Protein AF-A0A1H2EER0-F1 (afdb_monomer)

Solvent-accessible surface area (backbone atoms only — not comparable to full-atom values): 15218 Å² total; per-residue (Å²): 104,74,71,55,52,53,52,30,49,52,34,41,52,50,11,56,56,28,51,73,45,85,53,57,68,44,28,52,50,10,51,52,36,39,49,51,24,48,17,52,44,41,18,56,74,68,75,33,69,66,50,8,52,50,49,45,47,43,72,52,51,50,60,49,50,52,52,36,53,51,42,55,67,44,72,42,58,66,63,65,44,77,41,87,39,84,75,48,69,88,55,60,64,43,77,62,53,63,60,55,47,52,53,42,42,74,74,57,33,43,82,47,50,45,26,30,44,37,68,57,99,45,47,35,40,34,42,36,29,36,31,90,82,26,55,50,34,38,36,43,38,38,43,29,55,79,52,90,75,74,51,60,53,78,60,55,67,32,47,36,41,38,35,43,38,46,68,83,95,76,42,37,35,42,35,26,28,41,61,86,66,78,77,75,67,63,76,35,98,51,43,48,79,45,79,49,81,87,43,94,45,70,64,53,44,47,50,54,37,53,49,56,33,56,80,67,69,57,41,84,90,56,34,29,61,51,93,54,85,51,40,70,54,52,51,54,48,54,42,50,54,55,50,48,35,53,54,44,22,40,73,75,46,33,29,35,76,44,95,89,54,79,31,28,26,40,26,73,69,22,23,56,50,36,51,52,49,47,54,51,54,61,75,71,102

Nearest PDB structures (foldseek):
  3hdj-assembly1_B  TM=4.585E-01  e=4.217E+00  Bordetella pertussis
  2i99-assembly1_B  TM=3.968E-01  e=2.996E+00  Homo sapiens

Radius of gyration: 23.28 Å; Cα contacts (8 Å, |Δi|>4): 458; chains: 1; bounding box: 53×44×67 Å

Foldseek 3Di:
DVVLVVVLVVLLVCLVVLCPDPDPVSPVVSVVSNLLSQLSVQCVVPVDNVSSVVSSVCVPCVVLVVLLVVQQPDWAFLAKAWDADDDCCVLCQDVCVVVQQVQCVVVQWDFFGKTWIPDDQWTKIKTWTDHPLLFKIKIKIKTAHPPPPSDHGDIDIKMKMWGWFDDPDPTAIEMFMQPPDQDLFDQDPRYDYHHDVPQPGVVSSVVVSVVSCVVVVVDSVRRDRLPDDHDPSRRVVVSVRVNSRVVVRCVVQQWDDDPPDSTIGGDSVSSSVSSVRRVVVVSVD

pLDDT: mean 85.65, std 12.35, range [38.59, 97.38]

Mean predicted aligned error: 8.18 Å

Sequence (285 aa):
MVPHLFLCLALVCLGVGLLQFRPVAARKIGFLVLWLSTGVLVWALSGAWWAGLAGLLLWIVFPLWELISVLRRLQIPRVRRLEDAFTPVGSGAFPDLEALTGEMEALGFRHVGDCDLLPAPQRQFFRLFDREDGLHQAFVGWIGENGGNGESAGGFHFAAFLSQEGGRGHGRYWMTWNYPLSYGLKTPPRLTLHRALRCPTLEDLFDEHGELLRLNGVEAAAAALLPAVGLEPVRRRLETVLARQLHYNVQVGVLTREGVGDGFRYSWRGAFRVAGEVFRDLARL

Secondary structure (DSSP, 8-state):
-HHHHHHHHHHHHHHHHHHTSSSHHHHHHHHHHHHHHHHHHHHHHHS-HHHHHHHHHHHHHHHHHHHHHHHHH-EEES--EEEE---GGGGTS-TTHHHHHHHHHHTTEEEEEEEEEES-SSEEEEEEEEETTSS-EEEEEEEE---TTS-----EEEEEEEEEESSSSSPEEEEEE---S---SPPPTTEEEEE----SSHHHHHHHHHHHHHHTT--TTTS---S--SHHHHHHHHHHHHHHHHHHHHHTTSEEE-SSSSEEEE-HHHHHHHHHHHHHHHTT-

Structure (mmCIF, N/CA/C/O backbone):
data_AF-A0A1H2EER0-F1
#
_entry.id   AF-A0A1H2EER0-F1
#
loop_
_atom_site.group_PDB
_atom_site.id
_atom_site.type_symbol
_atom_site.label_atom_id
_atom_site.label_alt_id
_atom_site.label_comp_id
_atom_site.label_asym_id
_atom_site.label_entity_id
_atom_site.label_seq_id
_atom_site.pdbx_PDB_ins_code
_atom_site.Cartn_x
_atom_site.Cartn_y
_atom_site.Cartn_z
_atom_site.occupancy
_atom_site.B_iso_or_equiv
_atom_site.auth_seq_id
_atom_site.auth_comp_id
_atom_site.auth_asym_id
_atom_site.auth_atom_id
_atom_site.pdbx_PDB_model_num
ATOM 1 N N . MET A 1 1 ? 25.381 -0.932 -40.442 1.00 63.41 1 MET A N 1
ATOM 2 C CA . MET A 1 1 ? 24.844 0.077 -39.494 1.00 63.41 1 MET A CA 1
ATOM 3 C C . MET A 1 1 ? 23.464 0.590 -39.898 1.00 63.41 1 MET A C 1
ATOM 5 O O . MET A 1 1 ? 22.524 0.338 -39.161 1.00 63.41 1 MET A O 1
ATOM 9 N N . VAL A 1 2 ? 23.304 1.226 -41.065 1.00 74.94 2 VAL A N 1
ATOM 10 C CA . VAL A 1 2 ? 22.030 1.825 -41.531 1.00 74.94 2 VAL A CA 1
ATOM 11 C C . VAL A 1 2 ? 20.784 0.907 -41.451 1.00 74.94 2 VAL A C 1
ATOM 13 O O . VAL A 1 2 ? 19.784 1.353 -40.891 1.00 74.94 2 VAL A O 1
ATOM 16 N N . PRO A 1 3 ? 20.795 -0.370 -41.896 1.00 84.44 3 PRO A N 1
ATOM 17 C CA . PRO A 1 3 ? 19.589 -1.214 -41.842 1.00 84.44 3 PRO A CA 1
ATOM 18 C C . PRO A 1 3 ? 19.138 -1.563 -40.413 1.00 84.44 3 PRO A C 1
ATOM 20 O O . PRO A 1 3 ? 17.944 -1.692 -40.154 1.00 84.44 3 PRO A O 1
ATOM 23 N N . HIS A 1 4 ? 20.069 -1.666 -39.459 1.00 83.75 4 HIS A N 1
ATOM 24 C CA . HIS A 1 4 ? 19.738 -1.967 -38.062 1.00 83.75 4 HIS A CA 1
ATOM 25 C C . HIS A 1 4 ? 19.094 -0.774 -37.345 1.00 83.75 4 HIS A C 1
ATOM 27 O O . HIS A 1 4 ? 18.266 -0.970 -36.459 1.00 83.75 4 HIS A O 1
ATOM 33 N N . LEU A 1 5 ? 19.423 0.456 -37.755 1.00 86.50 5 LEU A N 1
ATOM 34 C CA . LEU A 1 5 ? 18.790 1.667 -37.228 1.00 86.50 5 LEU A CA 1
ATOM 35 C C . LEU A 1 5 ? 17.335 1.786 -37.695 1.00 86.50 5 LEU A C 1
ATOM 37 O O . LEU A 1 5 ? 16.466 2.099 -36.886 1.00 86.50 5 LEU A O 1
ATOM 41 N N . PHE A 1 6 ? 17.046 1.456 -38.959 1.00 89.81 6 PHE A N 1
ATOM 42 C CA . PHE A 1 6 ? 15.665 1.390 -39.453 1.00 89.81 6 PHE A CA 1
ATOM 43 C C . PHE A 1 6 ? 14.851 0.296 -38.760 1.00 89.81 6 PHE A C 1
ATOM 45 O O . PHE A 1 6 ? 13.700 0.534 -38.401 1.00 89.81 6 PHE A O 1
ATOM 52 N N . LEU A 1 7 ? 15.453 -0.872 -38.509 1.00 89.75 7 LEU A N 1
ATOM 53 C CA . LEU A 1 7 ? 14.818 -1.925 -37.717 1.00 89.75 7 LEU A CA 1
ATOM 54 C C . LEU A 1 7 ? 14.505 -1.441 -36.295 1.00 89.75 7 LEU A C 1
ATOM 56 O O . LEU A 1 7 ? 13.395 -1.643 -35.812 1.00 89.75 7 LEU A O 1
ATOM 60 N N . CYS A 1 8 ? 15.454 -0.770 -35.637 1.00 91.06 8 CYS A N 1
ATOM 61 C CA . CYS A 1 8 ? 15.233 -0.199 -34.312 1.00 91.06 8 CYS A CA 1
ATOM 62 C C . CYS A 1 8 ? 14.090 0.823 -34.321 1.00 91.06 8 CYS A C 1
ATOM 64 O O . CYS A 1 8 ? 13.218 0.764 -33.459 1.00 91.06 8 CYS A O 1
ATOM 66 N N . LEU A 1 9 ? 14.061 1.727 -35.303 1.00 92.31 9 LEU A N 1
ATOM 67 C CA . LEU A 1 9 ? 12.999 2.721 -35.435 1.00 92.31 9 LEU A CA 1
ATOM 68 C C . LEU A 1 9 ? 11.633 2.058 -35.649 1.00 92.31 9 LEU A C 1
ATOM 70 O O . LEU A 1 9 ? 10.669 2.423 -34.983 1.00 92.31 9 LEU A O 1
ATOM 74 N N . ALA A 1 10 ? 11.557 1.043 -36.513 1.00 92.56 10 ALA A N 1
ATOM 75 C CA . ALA A 1 10 ? 10.332 0.281 -36.739 1.00 92.56 10 ALA A CA 1
ATOM 76 C C . ALA A 1 10 ? 9.843 -0.413 -35.457 1.00 92.56 10 ALA A C 1
ATOM 78 O O . ALA A 1 10 ? 8.653 -0.359 -35.150 1.00 92.56 10 ALA A O 1
ATOM 79 N N . LEU A 1 11 ? 10.754 -1.010 -34.679 1.00 93.88 11 LEU A N 1
ATOM 80 C CA . LEU A 1 11 ? 10.430 -1.613 -33.384 1.00 93.88 11 LEU A CA 1
ATOM 81 C C . LEU A 1 11 ? 9.939 -0.564 -32.381 1.00 93.88 11 LEU A C 1
ATOM 83 O O . LEU A 1 11 ? 8.945 -0.801 -31.704 1.00 93.88 11 LEU A O 1
ATOM 87 N N . VAL A 1 12 ? 10.573 0.608 -32.313 1.00 93.81 12 VAL A N 1
ATOM 88 C CA . VAL A 1 12 ? 10.122 1.702 -31.439 1.00 93.81 12 VAL A CA 1
ATOM 89 C C . VAL A 1 12 ? 8.721 2.170 -31.835 1.00 93.81 12 VAL A C 1
ATOM 91 O O . VAL A 1 12 ? 7.844 2.241 -30.977 1.00 93.81 12 VAL A O 1
ATOM 94 N N . CYS A 1 13 ? 8.470 2.423 -33.123 1.00 95.00 13 CYS A N 1
ATOM 95 C CA . CYS A 1 13 ? 7.150 2.818 -33.618 1.00 95.00 13 CYS A CA 1
ATOM 96 C C . CYS A 1 13 ? 6.084 1.753 -33.324 1.00 95.00 13 CYS A C 1
ATOM 98 O O . CYS A 1 13 ? 4.993 2.091 -32.866 1.00 95.00 13 CYS A O 1
ATOM 100 N N . LEU A 1 14 ? 6.406 0.472 -33.530 1.00 94.00 14 LEU A N 1
ATOM 101 C CA . LEU A 1 14 ? 5.520 -0.643 -33.197 1.00 94.00 14 LEU A CA 1
ATOM 102 C C . LEU A 1 14 ? 5.230 -0.699 -31.692 1.00 94.00 14 LEU A C 1
ATOM 104 O O . LEU A 1 14 ? 4.074 -0.820 -31.296 1.00 94.00 14 LEU A O 1
ATOM 108 N N . GLY A 1 15 ? 6.262 -0.580 -30.855 1.00 92.69 15 GLY A N 1
ATOM 109 C CA . GLY A 1 15 ? 6.140 -0.591 -29.400 1.00 92.69 15 GLY A CA 1
ATOM 110 C C . GLY A 1 15 ? 5.257 0.547 -28.889 1.00 92.69 15 GLY A C 1
ATOM 111 O O . GLY A 1 15 ? 4.303 0.299 -28.157 1.00 92.69 15 GLY A O 1
ATOM 112 N N . VAL A 1 16 ? 5.511 1.780 -29.341 1.00 93.38 16 VAL A N 1
ATOM 113 C CA . VAL A 1 16 ? 4.691 2.957 -29.004 1.00 93.38 16 VAL A CA 1
ATOM 114 C C . VAL A 1 16 ? 3.255 2.791 -29.499 1.00 93.38 16 VAL A C 1
ATOM 116 O O . VAL A 1 16 ? 2.325 3.084 -28.752 1.00 93.38 16 VAL A O 1
ATOM 119 N N . GLY A 1 17 ? 3.056 2.281 -30.717 1.00 93.38 17 GLY A N 1
ATOM 120 C CA . GLY A 1 17 ? 1.723 2.009 -31.256 1.00 93.38 17 GLY A CA 1
ATOM 121 C C . GLY A 1 17 ? 0.948 1.003 -30.404 1.00 93.38 17 GLY A C 1
ATOM 122 O O . GLY A 1 17 ? -0.208 1.241 -30.065 1.00 93.38 17 GLY A O 1
ATOM 123 N N . LEU A 1 18 ? 1.598 -0.084 -29.981 1.00 92.06 18 LEU A N 1
ATOM 124 C CA . LEU A 1 18 ? 1.001 -1.111 -29.123 1.00 92.06 18 LEU A CA 1
ATOM 125 C C . LEU A 1 18 ? 0.600 -0.587 -27.735 1.00 92.06 18 LEU A C 1
ATOM 127 O O . LEU A 1 18 ? -0.391 -1.050 -27.169 1.00 92.06 18 LEU A O 1
ATOM 131 N N . LEU A 1 19 ? 1.323 0.402 -27.203 1.00 90.88 19 LEU A N 1
ATOM 132 C CA . LEU A 1 19 ? 1.008 1.031 -25.917 1.00 90.88 19 LEU A CA 1
ATOM 133 C C . LEU A 1 19 ? -0.274 1.878 -25.941 1.00 90.88 19 LEU A C 1
ATOM 135 O O . LEU A 1 19 ? -0.871 2.083 -24.886 1.00 90.88 19 LEU A O 1
ATOM 139 N N . GLN A 1 20 ? -0.720 2.334 -27.117 1.00 91.56 20 GLN A N 1
ATOM 140 C CA . GLN A 1 20 ? -1.956 3.118 -27.269 1.00 91.56 20 GLN A CA 1
ATOM 141 C C . GLN A 1 20 ? -3.226 2.262 -27.170 1.00 91.56 20 GLN A C 1
ATOM 143 O O . GLN A 1 20 ? -4.326 2.778 -26.965 1.00 91.56 20 GLN A O 1
ATOM 148 N N . PHE A 1 21 ? -3.105 0.942 -27.320 1.00 89.69 21 PHE A N 1
ATOM 149 C CA . PHE A 1 21 ? -4.253 0.050 -27.259 1.00 89.69 21 PHE A CA 1
ATOM 150 C C . PHE A 1 21 ? -4.723 -0.170 -25.813 1.00 89.69 21 PHE A C 1
ATOM 152 O O . PHE A 1 21 ? -3.934 -0.288 -24.877 1.00 89.69 21 PHE A O 1
ATOM 159 N N . ARG A 1 22 ? -6.045 -0.283 -25.629 1.00 83.56 22 ARG A N 1
ATOM 160 C CA . ARG A 1 22 ? -6.668 -0.549 -24.319 1.00 83.56 22 ARG A CA 1
ATOM 161 C C . ARG A 1 22 ? -6.356 -1.929 -23.716 1.00 83.56 22 ARG A C 1
ATOM 163 O O . ARG A 1 22 ? -6.192 -1.989 -22.497 1.00 83.56 22 ARG A O 1
ATOM 170 N N . PRO A 1 23 ? -6.296 -3.039 -24.482 1.00 88.88 23 PRO A N 1
ATOM 171 C CA . PRO A 1 23 ? -6.028 -4.353 -23.910 1.00 88.88 23 PRO A CA 1
ATOM 172 C C . PRO A 1 23 ? -4.664 -4.423 -23.216 1.00 88.88 23 PRO A C 1
ATOM 174 O O . PRO A 1 23 ? -3.632 -4.131 -23.819 1.00 88.88 23 PRO A O 1
ATOM 177 N N . VAL A 1 24 ? -4.650 -4.909 -21.970 1.00 85.19 24 VAL A N 1
ATOM 178 C CA . VAL A 1 24 ? -3.427 -5.091 -21.161 1.00 85.19 24 VAL A CA 1
ATOM 179 C C . VAL A 1 24 ? -2.381 -5.931 -21.900 1.00 85.19 24 VAL A C 1
ATOM 181 O O . VAL A 1 24 ? -1.193 -5.627 -21.858 1.00 85.19 24 VAL A O 1
ATOM 184 N N . ALA A 1 25 ? -2.821 -6.959 -22.630 1.00 89.25 25 ALA A N 1
ATOM 185 C CA . ALA A 1 25 ? -1.940 -7.803 -23.432 1.00 89.25 25 ALA A CA 1
ATOM 186 C C . ALA A 1 25 ? -1.189 -7.008 -24.515 1.00 89.25 25 ALA A C 1
ATOM 188 O O . ALA A 1 25 ? 0.018 -7.182 -24.662 1.00 89.25 25 ALA A O 1
ATOM 189 N N . ALA A 1 26 ? -1.870 -6.097 -25.220 1.00 89.88 26 ALA A N 1
ATOM 190 C CA . ALA A 1 26 ? -1.247 -5.267 -26.251 1.00 89.88 26 ALA A CA 1
ATOM 191 C C . ALA A 1 26 ? -0.189 -4.337 -25.644 1.00 89.88 26 ALA A C 1
ATOM 193 O O . ALA A 1 26 ? 0.939 -4.296 -26.133 1.00 89.88 26 ALA A O 1
ATOM 194 N N . ARG A 1 27 ? -0.498 -3.691 -24.511 1.00 88.94 27 ARG A N 1
ATOM 195 C CA . ARG A 1 27 ? 0.468 -2.839 -23.798 1.00 88.94 27 ARG A CA 1
ATOM 196 C C . ARG A 1 27 ? 1.687 -3.622 -23.313 1.00 88.94 27 ARG A C 1
ATOM 198 O O . ARG A 1 27 ? 2.809 -3.151 -23.468 1.00 88.94 27 ARG A O 1
ATOM 205 N N . LYS A 1 28 ? 1.495 -4.838 -22.790 1.00 89.62 28 LYS A N 1
ATOM 206 C CA . LYS A 1 28 ? 2.594 -5.723 -22.362 1.00 89.62 28 LYS A CA 1
ATOM 207 C C . LYS A 1 28 ? 3.520 -6.100 -23.515 1.00 89.62 28 LYS A C 1
ATOM 209 O O . LYS A 1 28 ? 4.737 -6.060 -23.351 1.00 89.62 28 LYS A O 1
ATOM 214 N N . ILE A 1 29 ? 2.958 -6.418 -24.681 1.00 92.81 29 ILE A N 1
ATOM 215 C CA . ILE A 1 29 ? 3.751 -6.670 -25.891 1.00 92.81 29 ILE A CA 1
ATOM 216 C C . ILE A 1 29 ? 4.466 -5.383 -26.320 1.00 92.81 29 ILE A C 1
ATOM 218 O O . ILE A 1 29 ? 5.649 -5.434 -26.637 1.00 92.81 29 ILE A O 1
ATOM 222 N N . GLY A 1 30 ? 3.800 -4.226 -26.260 1.00 91.94 30 GLY A N 1
ATOM 223 C CA . GLY A 1 30 ? 4.411 -2.926 -26.547 1.00 91.94 30 GLY A CA 1
ATOM 224 C C . GLY A 1 30 ? 5.643 -2.642 -25.686 1.00 91.94 30 GLY A C 1
ATOM 225 O O . GLY A 1 30 ? 6.707 -2.332 -26.220 1.00 91.94 30 GLY A O 1
ATOM 226 N N . PHE A 1 31 ? 5.544 -2.847 -24.369 1.00 90.81 31 PHE A N 1
ATOM 227 C CA . PHE A 1 31 ? 6.686 -2.738 -23.455 1.00 90.81 31 PHE A CA 1
ATOM 228 C C . PHE A 1 31 ? 7.808 -3.727 -23.787 1.00 90.81 31 PHE A C 1
ATOM 230 O O . PHE A 1 31 ? 8.975 -3.340 -23.790 1.00 90.81 31 PHE A O 1
ATOM 237 N N . LEU A 1 32 ? 7.474 -4.982 -24.105 1.00 92.19 32 LEU A N 1
ATOM 238 C CA . LEU A 1 32 ? 8.464 -5.987 -24.497 1.00 92.19 32 LEU A CA 1
ATOM 239 C C . LEU A 1 32 ? 9.209 -5.576 -25.776 1.00 92.19 32 LEU A C 1
ATOM 241 O O . LEU A 1 32 ? 10.431 -5.696 -25.842 1.00 92.19 32 LEU A O 1
ATOM 245 N N . VAL A 1 33 ? 8.489 -5.060 -26.774 1.00 94.00 33 VAL A N 1
ATOM 246 C CA . VAL A 1 33 ? 9.066 -4.580 -28.036 1.00 94.00 33 VAL A CA 1
ATOM 247 C C . VAL A 1 33 ? 9.986 -3.382 -27.794 1.00 94.00 33 VAL A C 1
ATOM 249 O O . VAL A 1 33 ? 11.097 -3.362 -28.325 1.00 94.00 33 VAL A O 1
ATOM 252 N N . LEU A 1 34 ? 9.582 -2.419 -26.957 1.00 93.06 34 LEU A N 1
ATOM 253 C CA . LEU A 1 34 ? 10.438 -1.288 -26.582 1.00 93.06 34 LEU A CA 1
ATOM 254 C C . LEU A 1 34 ? 11.705 -1.742 -25.851 1.00 93.06 34 LEU A C 1
ATOM 256 O O . LEU A 1 34 ? 12.806 -1.298 -26.186 1.00 93.06 34 LEU A O 1
ATOM 260 N N . TRP A 1 35 ? 11.572 -2.667 -24.902 1.00 93.81 35 TRP A N 1
ATOM 261 C CA . TRP A 1 35 ? 12.711 -3.233 -24.189 1.00 93.81 35 TRP A CA 1
ATOM 262 C C . TRP A 1 35 ? 13.693 -3.892 -25.166 1.00 93.81 35 TRP A C 1
ATOM 264 O O . TRP A 1 35 ? 14.860 -3.502 -25.215 1.00 93.81 35 TRP A O 1
ATOM 274 N N . LEU A 1 36 ? 13.209 -4.782 -26.041 1.00 94.06 36 LEU A N 1
ATOM 275 C CA . LEU A 1 36 ? 14.027 -5.440 -27.067 1.00 94.06 36 LEU A CA 1
ATOM 276 C C . LEU A 1 36 ? 14.675 -4.449 -28.042 1.00 94.06 36 LEU A C 1
ATOM 278 O O . LEU A 1 36 ? 15.835 -4.635 -28.412 1.00 94.06 36 LEU A O 1
ATOM 282 N N . SER A 1 37 ? 13.969 -3.377 -28.420 1.00 94.06 37 SER A N 1
ATOM 283 C CA . SER A 1 37 ? 14.511 -2.339 -29.303 1.00 94.06 37 SER A CA 1
ATOM 284 C C . SER A 1 37 ? 15.761 -1.676 -28.715 1.00 94.06 37 SER A C 1
ATOM 286 O O . SER A 1 37 ? 16.713 -1.422 -29.450 1.00 94.06 37 SER A O 1
ATOM 288 N N . THR A 1 38 ? 15.827 -1.511 -27.386 1.00 92.38 38 THR A N 1
ATOM 289 C CA . THR A 1 38 ? 17.028 -0.989 -26.715 1.00 92.38 38 THR A CA 1
ATOM 290 C C . THR A 1 38 ? 18.214 -1.935 -26.888 1.00 92.38 38 THR A C 1
ATOM 292 O O . THR A 1 38 ? 19.319 -1.496 -27.204 1.00 92.38 38 THR A O 1
ATOM 295 N N . GLY A 1 39 ? 17.997 -3.244 -26.731 1.00 93.25 39 GLY A N 1
ATOM 296 C CA . GLY A 1 39 ? 19.048 -4.244 -26.933 1.00 93.25 39 GLY A CA 1
ATOM 297 C C . GLY A 1 39 ? 19.574 -4.253 -28.368 1.00 93.25 39 GLY A C 1
ATOM 298 O O . GLY A 1 39 ? 20.787 -4.271 -28.582 1.00 93.25 39 GLY A O 1
ATOM 299 N N . VAL A 1 40 ? 18.667 -4.170 -29.349 1.00 92.62 40 VAL A N 1
ATOM 300 C CA . VAL A 1 40 ? 19.014 -4.080 -30.777 1.00 92.62 40 VAL A CA 1
ATOM 301 C C . VAL A 1 40 ? 19.794 -2.799 -31.075 1.00 92.62 40 VAL A C 1
ATOM 303 O O . VAL A 1 40 ? 20.793 -2.863 -31.789 1.00 92.62 40 VAL A O 1
ATOM 306 N N . LEU A 1 41 ? 19.391 -1.658 -30.508 1.00 93.88 41 LEU A N 1
ATOM 307 C CA . LEU A 1 41 ? 20.086 -0.381 -30.678 1.00 93.88 41 LEU A CA 1
ATOM 308 C C . LEU A 1 41 ? 21.521 -0.444 -30.149 1.00 93.88 41 LEU A C 1
ATOM 310 O O . LEU A 1 41 ? 22.462 -0.108 -30.865 1.00 93.88 41 LEU A O 1
ATOM 314 N N . VAL A 1 42 ? 21.700 -0.906 -28.909 1.00 93.88 42 VAL A N 1
ATOM 315 C CA . VAL A 1 42 ? 23.025 -0.981 -28.277 1.00 93.88 42 VAL A CA 1
ATOM 316 C C . VAL A 1 42 ? 23.926 -1.968 -29.018 1.00 93.88 42 VAL A C 1
ATOM 318 O O . VAL A 1 42 ? 25.097 -1.668 -29.259 1.00 93.88 42 VAL A O 1
ATOM 321 N N . TRP A 1 43 ? 23.392 -3.1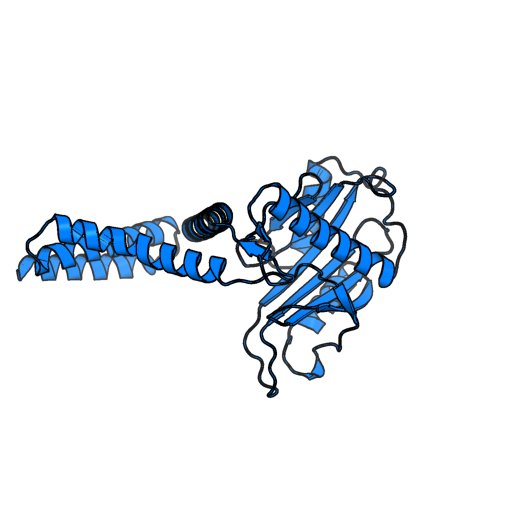14 -29.446 1.00 93.81 43 TRP A N 1
ATOM 322 C CA . TRP A 1 43 ? 24.120 -4.055 -30.296 1.00 93.81 43 TRP A CA 1
ATOM 323 C C . TRP A 1 43 ? 24.530 -3.426 -31.636 1.00 93.81 43 TRP A C 1
ATOM 325 O O . TRP A 1 43 ? 25.685 -3.545 -32.037 1.00 93.81 43 TRP A O 1
ATOM 335 N N . ALA A 1 44 ? 23.621 -2.712 -32.305 1.00 91.31 44 ALA A N 1
ATOM 336 C CA . ALA A 1 44 ? 23.880 -2.089 -33.601 1.00 91.31 44 ALA A CA 1
ATOM 337 C C . ALA A 1 44 ? 24.934 -0.971 -33.541 1.00 91.31 44 ALA A C 1
ATOM 339 O O . ALA A 1 44 ? 25.668 -0.781 -34.512 1.00 91.31 44 ALA A O 1
ATOM 340 N N . LEU A 1 45 ? 25.006 -0.237 -32.424 1.00 92.50 45 LEU A N 1
ATOM 341 C CA . LEU A 1 45 ? 25.986 0.832 -32.203 1.00 92.50 45 LEU A CA 1
ATOM 342 C C . LEU A 1 45 ? 27.361 0.297 -31.786 1.00 92.50 45 LEU A C 1
ATOM 344 O O . LEU A 1 45 ? 28.380 0.821 -32.222 1.00 92.50 45 LEU A O 1
ATOM 348 N N . SER A 1 46 ? 27.397 -0.737 -30.945 1.00 92.69 46 SER A N 1
ATOM 349 C CA . SER A 1 46 ? 28.645 -1.296 -30.401 1.00 92.69 46 SER A CA 1
ATOM 350 C C . SER A 1 46 ? 29.267 -2.397 -31.265 1.00 92.69 46 SER A C 1
ATOM 352 O O . SER A 1 46 ? 30.442 -2.713 -31.100 1.00 92.69 46 SER A O 1
ATOM 354 N N . GLY A 1 47 ? 28.477 -3.039 -32.132 1.00 90.62 47 GLY A N 1
ATOM 355 C CA . GLY A 1 47 ? 28.860 -4.253 -32.860 1.00 90.62 47 GLY A CA 1
ATOM 356 C C . GLY A 1 47 ? 28.938 -5.515 -31.988 1.00 90.62 47 GLY A C 1
ATOM 357 O O . GLY A 1 47 ? 29.211 -6.600 -32.499 1.00 90.62 47 GLY A O 1
ATOM 358 N N . ALA A 1 48 ? 28.680 -5.407 -30.682 1.00 93.12 48 ALA A N 1
ATOM 359 C CA . ALA A 1 48 ? 28.874 -6.472 -29.707 1.00 93.12 48 ALA A CA 1
ATOM 360 C C . ALA A 1 48 ? 27.538 -6.976 -29.146 1.00 93.12 48 ALA A C 1
ATOM 362 O O . ALA A 1 48 ? 26.777 -6.227 -28.534 1.00 93.12 48 ALA A O 1
ATOM 363 N N . TRP A 1 49 ? 27.231 -8.264 -29.329 1.00 91.62 49 TRP A N 1
ATOM 364 C CA . TRP A 1 49 ? 25.961 -8.849 -28.863 1.00 91.62 49 TRP A CA 1
ATOM 365 C C . TRP A 1 49 ? 25.818 -8.788 -27.333 1.00 91.62 49 TRP A C 1
ATOM 367 O O . TRP A 1 49 ? 24.725 -8.562 -26.814 1.00 91.62 49 TRP A O 1
ATOM 377 N N . TRP A 1 50 ? 26.934 -8.915 -26.606 1.00 95.31 50 TRP A N 1
ATOM 378 C CA . TRP A 1 50 ? 26.965 -8.821 -25.147 1.00 95.31 50 TRP A CA 1
ATOM 379 C C . TRP A 1 50 ? 26.643 -7.407 -24.650 1.00 95.31 50 TRP A C 1
ATOM 381 O O . TRP A 1 50 ? 26.056 -7.261 -23.582 1.00 95.31 50 TRP A O 1
ATOM 391 N N . ALA A 1 51 ? 26.958 -6.366 -25.429 1.00 94.06 51 ALA A N 1
ATOM 392 C CA . ALA A 1 51 ? 26.594 -4.994 -25.090 1.00 94.06 51 ALA A CA 1
ATOM 393 C C . ALA A 1 51 ? 25.080 -4.780 -25.239 1.00 94.06 51 ALA A C 1
ATOM 395 O O . ALA A 1 51 ? 24.464 -4.147 -24.385 1.00 94.06 51 ALA A O 1
ATOM 396 N N . GLY A 1 52 ? 24.459 -5.384 -26.260 1.00 93.19 52 GLY A N 1
ATOM 397 C CA . GLY A 1 52 ? 22.999 -5.444 -26.382 1.00 93.19 52 GLY A CA 1
ATOM 398 C C . GLY A 1 52 ? 22.344 -6.099 -25.163 1.00 93.19 52 GLY A C 1
ATOM 399 O O . GLY A 1 52 ? 21.429 -5.528 -24.571 1.00 93.19 52 GLY A O 1
ATOM 400 N N . LEU A 1 53 ? 22.868 -7.251 -24.726 1.00 94.88 53 LEU A N 1
ATOM 401 C CA . LEU A 1 53 ? 22.400 -7.928 -23.512 1.00 94.88 53 LEU A CA 1
ATOM 402 C C . LEU A 1 53 ? 22.592 -7.064 -22.254 1.00 94.88 53 LEU A C 1
ATOM 404 O O . LEU A 1 53 ? 21.684 -6.977 -21.430 1.00 94.88 53 LEU A O 1
ATOM 408 N N . ALA A 1 54 ? 23.735 -6.388 -22.116 1.00 94.56 54 ALA A N 1
ATOM 409 C CA . ALA A 1 54 ? 23.988 -5.474 -21.004 1.00 94.56 54 ALA A CA 1
ATOM 410 C C . ALA A 1 54 ? 22.984 -4.307 -20.978 1.00 94.56 54 ALA A C 1
ATOM 412 O O . ALA A 1 54 ? 22.471 -3.968 -19.912 1.00 94.56 54 ALA A O 1
ATOM 413 N N . GLY A 1 55 ? 22.638 -3.744 -22.141 1.00 93.69 55 GLY A N 1
ATOM 414 C CA . GLY A 1 55 ? 21.610 -2.706 -22.262 1.00 93.69 55 GLY A CA 1
ATOM 415 C C . GLY A 1 55 ? 20.226 -3.184 -21.814 1.00 93.69 55 GLY A C 1
ATOM 416 O O . GLY A 1 55 ? 19.533 -2.478 -21.084 1.00 93.69 55 GLY A O 1
ATOM 417 N N . LEU A 1 56 ? 19.848 -4.413 -22.177 1.00 94.62 56 LEU A N 1
ATOM 418 C CA . LEU A 1 56 ? 18.598 -5.032 -21.723 1.00 94.62 56 LEU A CA 1
ATOM 419 C C . LEU A 1 56 ? 18.576 -5.273 -20.209 1.00 94.62 56 LEU A C 1
ATOM 421 O O . LEU A 1 56 ? 17.558 -5.028 -19.560 1.00 94.62 56 LEU A O 1
ATOM 425 N N . LEU A 1 57 ? 19.689 -5.734 -19.632 1.00 94.88 57 LEU A N 1
ATOM 426 C CA . LEU A 1 57 ? 19.809 -5.946 -18.187 1.00 94.88 57 LEU A CA 1
ATOM 427 C C . LEU A 1 57 ? 19.740 -4.627 -17.412 1.00 94.88 57 LEU A C 1
ATOM 429 O O . LEU A 1 57 ? 19.151 -4.583 -16.330 1.00 94.88 57 LEU A O 1
ATOM 433 N N . LEU A 1 58 ? 20.290 -3.545 -17.969 1.00 94.06 58 LEU A N 1
ATOM 434 C CA . LEU A 1 58 ? 20.300 -2.234 -17.326 1.00 94.06 58 LEU A CA 1
ATOM 435 C C . LEU A 1 58 ? 18.884 -1.692 -17.084 1.00 94.06 58 LEU A C 1
ATOM 437 O O . LEU A 1 58 ? 18.645 -1.109 -16.032 1.00 94.06 58 LEU A O 1
ATOM 441 N N . TRP A 1 59 ? 17.930 -1.975 -17.979 1.00 90.12 59 TRP A N 1
ATOM 442 C CA . TRP A 1 59 ? 16.509 -1.631 -17.798 1.00 90.12 59 TRP A CA 1
ATOM 443 C C . TRP A 1 59 ? 15.884 -2.208 -16.521 1.00 90.12 59 TRP A C 1
ATOM 445 O O . TRP A 1 59 ? 14.900 -1.668 -16.028 1.00 90.12 59 TRP A O 1
ATOM 455 N N . ILE A 1 60 ? 16.435 -3.300 -15.985 1.00 89.75 60 ILE A N 1
ATOM 456 C CA . ILE A 1 60 ? 15.944 -3.942 -14.760 1.00 89.75 60 ILE A CA 1
ATOM 457 C C . ILE A 1 60 ? 16.831 -3.559 -13.578 1.00 89.75 60 ILE A C 1
ATOM 459 O O . ILE A 1 60 ? 16.332 -3.163 -12.526 1.00 89.75 60 ILE A O 1
ATOM 463 N N . VAL A 1 61 ? 18.151 -3.668 -13.749 1.00 91.94 61 VAL A N 1
ATOM 464 C CA . VAL A 1 61 ? 19.122 -3.451 -12.673 1.00 91.94 61 VAL A CA 1
ATOM 465 C C . VAL A 1 61 ? 19.122 -1.999 -12.208 1.00 91.94 61 VAL A C 1
ATOM 467 O O . VAL A 1 61 ? 19.193 -1.772 -11.003 1.00 91.94 61 VAL A O 1
ATOM 470 N N . PHE A 1 62 ? 19.012 -1.028 -13.120 1.00 92.69 62 PHE A N 1
ATOM 471 C CA . PHE A 1 62 ? 19.053 0.387 -12.754 1.00 92.69 62 PHE A CA 1
ATOM 472 C C . PHE A 1 62 ? 17.851 0.799 -11.880 1.00 92.69 62 PHE A C 1
ATOM 474 O O . PHE A 1 62 ? 18.092 1.226 -10.748 1.00 92.69 62 PHE A O 1
ATOM 481 N N . PRO A 1 63 ? 16.579 0.571 -12.281 1.00 90.19 63 PRO A N 1
ATOM 482 C CA . PRO A 1 63 ? 15.437 0.884 -11.416 1.00 90.19 63 PRO A CA 1
ATOM 483 C C . PRO A 1 63 ? 15.421 0.063 -10.122 1.00 90.19 63 PRO A C 1
ATOM 485 O O . PRO A 1 63 ? 15.049 0.567 -9.063 1.00 90.19 63 PRO A O 1
ATOM 488 N N . LEU A 1 64 ? 15.850 -1.206 -10.175 1.00 92.25 64 LEU A N 1
ATOM 489 C CA . LEU A 1 64 ? 15.951 -2.056 -8.987 1.00 92.25 64 LEU A CA 1
ATOM 490 C C . LEU A 1 64 ? 16.960 -1.489 -7.979 1.00 92.25 64 LEU A C 1
ATOM 492 O O . LEU A 1 64 ? 16.676 -1.443 -6.781 1.00 92.25 64 LEU A O 1
ATOM 496 N N . TRP A 1 65 ? 18.130 -1.061 -8.453 1.00 94.00 65 TRP A N 1
ATOM 497 C CA . TRP A 1 65 ? 19.173 -0.477 -7.616 1.00 94.00 65 TRP A CA 1
ATOM 498 C C . TRP A 1 65 ? 18.728 0.843 -6.984 1.00 94.00 65 TRP A C 1
ATOM 500 O O . TRP A 1 65 ? 18.944 1.053 -5.787 1.00 94.00 65 TRP A O 1
ATOM 510 N N . GLU A 1 66 ? 18.089 1.712 -7.767 1.00 93.38 66 GLU A N 1
ATOM 511 C CA . GLU A 1 66 ? 17.526 2.972 -7.285 1.00 93.38 66 GLU A CA 1
ATOM 512 C C . GLU A 1 66 ? 16.488 2.721 -6.183 1.00 93.38 66 GLU A C 1
ATOM 514 O O . GLU A 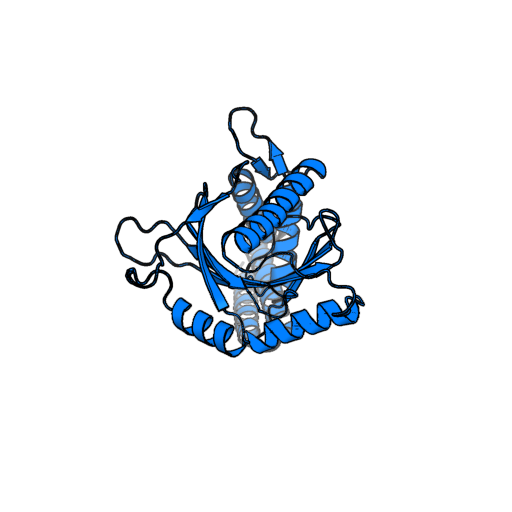1 66 ? 16.619 3.248 -5.076 1.00 93.38 66 GLU A O 1
ATOM 519 N N . LEU A 1 67 ? 15.529 1.823 -6.428 1.00 91.25 67 LEU A N 1
ATOM 520 C CA . LEU A 1 67 ? 14.496 1.463 -5.460 1.00 91.25 67 LEU A CA 1
ATOM 521 C C . LEU A 1 67 ? 15.087 0.893 -4.166 1.00 91.25 67 LEU A C 1
ATOM 523 O O . LEU A 1 67 ? 14.706 1.305 -3.070 1.00 91.25 67 LEU A O 1
ATOM 527 N N . ILE A 1 68 ? 16.050 -0.027 -4.264 1.00 93.25 68 ILE A N 1
ATOM 528 C CA . ILE A 1 68 ? 16.728 -0.572 -3.082 1.00 93.25 68 ILE A CA 1
ATOM 529 C C . ILE A 1 68 ? 17.466 0.534 -2.327 1.00 93.25 68 ILE A C 1
ATOM 531 O O . ILE A 1 68 ? 17.397 0.584 -1.099 1.00 93.25 68 ILE A O 1
ATOM 535 N N . SER A 1 69 ? 18.144 1.435 -3.037 1.00 91.00 69 SER A N 1
ATOM 536 C CA . SER A 1 69 ? 18.871 2.553 -2.433 1.00 91.00 69 SER A CA 1
ATOM 537 C C . SER A 1 69 ? 17.936 3.489 -1.668 1.00 91.00 69 SER A C 1
ATOM 539 O O . SER A 1 69 ? 18.251 3.857 -0.535 1.00 91.00 69 SER A O 1
ATOM 541 N N . VAL A 1 70 ? 16.771 3.818 -2.236 1.00 89.94 70 VAL A N 1
ATOM 542 C CA . VAL A 1 70 ? 15.729 4.608 -1.565 1.00 89.94 70 VAL A CA 1
ATOM 543 C C . VAL A 1 70 ? 15.231 3.879 -0.320 1.00 89.94 70 VAL A C 1
ATOM 545 O O . VAL A 1 70 ? 15.316 4.422 0.779 1.00 89.94 70 VAL A O 1
ATOM 548 N N . LEU A 1 71 ? 14.813 2.616 -0.446 1.00 89.31 71 LEU A N 1
ATOM 549 C CA . LEU A 1 71 ? 14.313 1.818 0.681 1.00 89.31 71 LEU A CA 1
ATOM 550 C C . LEU A 1 71 ? 15.335 1.703 1.819 1.00 89.31 71 LEU A C 1
ATOM 552 O O . LEU A 1 71 ? 14.974 1.713 2.992 1.00 89.31 71 LEU A O 1
ATOM 556 N N . ARG A 1 72 ? 16.625 1.614 1.491 1.00 89.81 72 ARG A N 1
ATOM 557 C CA . ARG A 1 72 ? 17.712 1.530 2.474 1.00 89.81 72 ARG A CA 1
ATOM 558 C C . ARG A 1 72 ? 17.989 2.852 3.191 1.00 89.81 72 ARG A C 1
ATOM 560 O O . ARG A 1 72 ? 18.547 2.807 4.287 1.00 89.81 72 ARG A O 1
ATOM 567 N N . ARG A 1 73 ? 17.614 3.986 2.593 1.00 86.81 73 ARG A N 1
ATOM 568 C CA . ARG A 1 73 ? 17.693 5.330 3.191 1.00 86.81 73 ARG A CA 1
ATOM 569 C C . ARG A 1 73 ? 16.432 5.706 3.971 1.00 86.81 73 ARG A C 1
ATOM 571 O O . ARG A 1 73 ? 16.501 6.609 4.796 1.00 86.81 73 ARG A O 1
ATOM 578 N N . LEU A 1 74 ? 15.308 5.020 3.743 1.00 84.75 74 LEU A N 1
ATOM 579 C CA . LEU A 1 74 ? 14.081 5.253 4.503 1.00 84.75 74 LEU A CA 1
ATOM 580 C C . LEU A 1 74 ? 14.277 4.886 5.976 1.00 84.75 74 LEU A C 1
ATOM 582 O O . LEU A 1 74 ? 14.535 3.729 6.324 1.00 84.75 74 LEU A O 1
ATOM 586 N N . GLN A 1 75 ? 14.090 5.889 6.828 1.00 82.56 75 GLN A N 1
ATOM 587 C CA . GLN A 1 75 ? 14.046 5.740 8.272 1.00 82.56 75 GLN A CA 1
ATOM 588 C C . GLN A 1 75 ? 12.591 5.696 8.732 1.00 82.56 75 GLN A C 1
ATOM 590 O O . GLN A 1 75 ? 11.778 6.562 8.411 1.00 82.56 75 GLN A O 1
ATOM 595 N N . ILE A 1 76 ? 12.265 4.653 9.485 1.00 83.81 76 ILE A N 1
ATOM 596 C CA . ILE A 1 76 ? 10.957 4.443 10.090 1.00 83.81 76 ILE A CA 1
ATOM 597 C C . ILE A 1 76 ? 11.118 4.674 11.589 1.00 83.81 76 ILE A C 1
ATOM 599 O O . ILE A 1 76 ? 11.847 3.914 12.232 1.00 83.81 76 ILE A O 1
ATOM 603 N N . PRO A 1 77 ? 10.455 5.678 12.173 1.00 83.50 77 PRO A N 1
ATOM 604 C CA . PRO A 1 77 ? 10.572 5.928 13.600 1.00 83.50 77 PRO A CA 1
ATOM 605 C C . PRO A 1 77 ? 10.106 4.740 14.440 1.00 83.50 77 PRO A C 1
ATOM 607 O O . PRO A 1 77 ? 9.150 4.041 14.086 1.00 83.50 77 PRO A O 1
ATOM 610 N N . ARG A 1 78 ? 10.808 4.486 15.550 1.00 79.00 78 ARG A N 1
ATOM 611 C CA . ARG A 1 78 ? 10.540 3.325 16.405 1.00 79.00 78 ARG A CA 1
ATOM 612 C C . ARG A 1 78 ? 9.210 3.431 17.135 1.00 79.00 78 ARG A C 1
ATOM 614 O O . ARG A 1 78 ? 8.482 2.443 17.238 1.00 79.00 78 ARG A O 1
ATOM 621 N N . VAL A 1 79 ? 8.939 4.611 17.674 1.00 78.62 79 VAL A N 1
ATOM 622 C CA . VAL A 1 79 ? 7.678 4.954 18.320 1.00 78.62 79 VAL A CA 1
ATOM 623 C C . VAL A 1 79 ? 6.893 5.782 17.321 1.00 78.62 79 VAL A C 1
ATOM 625 O O . VAL A 1 79 ? 7.434 6.715 16.741 1.00 78.62 79 VAL A O 1
ATOM 628 N N . ARG A 1 80 ? 5.638 5.405 17.098 1.00 81.94 80 ARG A N 1
ATOM 629 C CA . ARG A 1 80 ? 4.691 6.168 16.292 1.00 81.94 80 ARG A CA 1
ATOM 630 C C . ARG A 1 80 ? 3.429 6.310 17.125 1.00 81.94 80 ARG A C 1
ATOM 632 O O . ARG A 1 80 ? 2.897 5.291 17.567 1.00 81.94 80 ARG A O 1
ATOM 639 N N . ARG A 1 81 ? 3.023 7.543 17.388 1.00 87.06 81 ARG A N 1
ATOM 640 C CA . ARG A 1 81 ? 1.851 7.890 18.186 1.00 87.06 81 ARG A CA 1
ATOM 641 C C . ARG A 1 81 ? 0.946 8.797 17.382 1.00 87.06 81 ARG A C 1
ATOM 643 O O . ARG A 1 81 ? 1.421 9.605 16.590 1.00 87.06 81 ARG A O 1
ATOM 650 N N . LEU A 1 82 ? -0.345 8.602 17.561 1.00 88.62 82 LEU A N 1
ATOM 651 C CA . LEU A 1 82 ? -1.370 9.474 17.028 1.00 88.62 82 LEU A CA 1
ATOM 652 C C . LEU A 1 82 ? -1.580 10.593 18.041 1.00 88.62 82 LEU A C 1
ATOM 654 O O . LEU A 1 82 ? -2.057 10.356 19.148 1.00 88.62 82 LEU A O 1
ATOM 658 N N . GLU A 1 83 ? -1.202 11.801 17.657 1.00 88.81 83 GLU A N 1
ATOM 659 C CA . GLU A 1 83 ? -1.414 13.009 18.450 1.00 88.81 83 GLU A CA 1
ATOM 660 C C . GLU A 1 83 ? -2.548 13.828 17.835 1.00 88.81 83 GLU A C 1
ATOM 662 O O . GLU A 1 83 ? -2.846 13.669 16.650 1.00 88.81 83 GLU A O 1
ATOM 667 N N . ASP A 1 84 ? -3.212 14.663 18.637 1.00 87.56 84 ASP A N 1
ATOM 668 C CA . ASP A 1 84 ? -4.290 15.529 18.149 1.00 87.56 84 ASP A CA 1
ATOM 669 C C . ASP A 1 84 ? -3.772 16.409 17.003 1.00 87.56 84 ASP A C 1
ATOM 671 O O . ASP A 1 84 ? -2.737 17.066 17.128 1.00 87.56 84 ASP A O 1
ATOM 675 N N . ALA A 1 85 ? -4.492 16.417 15.881 1.00 83.00 85 ALA A N 1
ATOM 676 C CA . ALA A 1 85 ? -4.117 17.194 14.708 1.00 83.00 85 ALA A CA 1
ATOM 677 C C . ALA A 1 85 ? -5.063 18.359 14.459 1.00 83.00 85 ALA A C 1
ATOM 679 O O . ALA A 1 85 ? -6.270 18.279 14.681 1.00 83.00 85 ALA A O 1
ATOM 680 N N . PHE A 1 86 ? -4.509 19.413 13.864 1.00 75.62 86 PHE A N 1
ATOM 681 C CA . PHE A 1 86 ? -5.312 20.424 13.192 1.00 75.62 86 PHE A CA 1
ATOM 682 C C . PHE A 1 86 ? -5.805 19.886 11.847 1.00 75.62 86 PHE A C 1
ATOM 684 O O . PHE A 1 86 ? -5.009 19.450 11.005 1.00 75.62 86 PHE A O 1
ATOM 691 N N . THR A 1 87 ? -7.118 19.955 11.640 1.00 74.94 87 THR A N 1
ATOM 692 C CA . THR A 1 87 ? -7.789 19.518 10.417 1.00 74.94 87 THR A CA 1
ATOM 693 C C . THR A 1 87 ? -7.269 20.284 9.183 1.00 74.94 87 THR A C 1
ATOM 695 O O . THR A 1 87 ? -7.308 21.516 9.169 1.00 74.94 87 THR A O 1
ATOM 698 N N . PRO A 1 88 ? -6.831 19.599 8.108 1.00 65.12 88 PRO A N 1
ATOM 699 C CA . PRO A 1 88 ? -6.217 20.227 6.931 1.00 65.12 88 PRO A CA 1
ATOM 700 C C . PRO A 1 88 ? -7.204 20.907 5.954 1.00 65.12 88 PRO A C 1
ATOM 70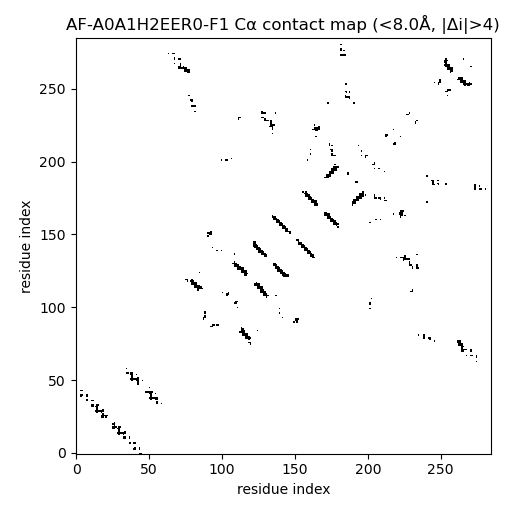2 O O . PRO A 1 88 ? -6.804 21.278 4.850 1.00 65.12 88 PRO A O 1
ATOM 705 N N . VAL A 1 89 ? -8.475 21.099 6.336 1.00 57.72 89 VAL A N 1
ATOM 706 C CA . VAL A 1 89 ? -9.530 21.696 5.485 1.00 57.72 89 VAL A CA 1
ATOM 707 C C . VAL A 1 89 ? -9.202 23.150 5.125 1.00 57.72 89 VAL A C 1
ATOM 709 O O . VAL A 1 89 ? -9.347 23.553 3.976 1.00 57.72 89 VAL A O 1
ATOM 712 N N . GLY A 1 90 ? -8.685 23.931 6.080 1.00 54.47 90 GLY A N 1
ATOM 713 C CA . GLY A 1 90 ? -8.382 25.352 5.868 1.00 54.47 90 GLY A CA 1
ATOM 714 C C . GLY A 1 90 ? -7.124 25.629 5.038 1.00 54.47 90 GLY A C 1
ATOM 715 O O . GLY A 1 90 ? -6.964 26.737 4.536 1.00 54.47 90 GLY A O 1
ATOM 716 N N . SER A 1 91 ? -6.230 24.647 4.883 1.00 58.31 91 SER A N 1
ATOM 717 C CA . SER A 1 91 ? -4.949 24.825 4.187 1.00 58.31 91 SER A CA 1
ATOM 718 C C . SER A 1 91 ? -4.966 24.344 2.734 1.00 58.31 91 SER A C 1
ATOM 720 O O . SER A 1 91 ? -3.923 24.365 2.091 1.00 58.31 91 SER A O 1
ATOM 722 N N . GLY A 1 92 ? -6.098 23.830 2.232 1.00 67.06 92 GLY A N 1
ATOM 723 C CA . GLY A 1 92 ? -6.204 23.262 0.879 1.00 67.06 92 GLY A CA 1
ATOM 724 C C . GLY A 1 92 ? -5.351 22.004 0.643 1.00 67.06 92 GLY A C 1
ATOM 725 O O . GLY A 1 92 ? -5.228 21.543 -0.492 1.00 67.06 92 GLY A O 1
ATOM 726 N N . ALA A 1 93 ? -4.752 21.438 1.696 1.00 72.62 93 ALA A N 1
ATOM 727 C CA . ALA A 1 93 ? -3.821 20.311 1.591 1.00 72.62 93 ALA A CA 1
ATOM 728 C C . ALA A 1 93 ? -4.548 18.978 1.345 1.00 72.62 93 ALA A C 1
ATOM 730 O O . ALA A 1 93 ? -3.989 18.070 0.731 1.00 72.62 93 ALA A O 1
ATOM 731 N N . PHE A 1 94 ? -5.804 18.876 1.794 1.00 83.06 94 PHE A N 1
ATOM 732 C CA . PHE A 1 94 ? -6.655 17.709 1.585 1.00 83.06 94 PHE A CA 1
ATOM 733 C C . PHE A 1 94 ? -8.072 18.137 1.151 1.00 83.06 94 PHE A C 1
ATOM 735 O O . PHE A 1 94 ? -8.973 18.211 1.986 1.00 83.06 94 PHE A O 1
ATOM 742 N N . PRO A 1 95 ? -8.275 18.439 -0.145 1.00 81.56 95 PRO A N 1
ATOM 743 C CA . PRO A 1 95 ? -9.543 18.972 -0.651 1.00 81.56 95 PRO A CA 1
ATOM 744 C C . PRO A 1 95 ? -10.711 17.979 -0.547 1.00 81.56 95 PRO A C 1
ATOM 746 O O . PRO A 1 95 ? -11.831 18.392 -0.266 1.00 81.56 95 PRO A O 1
ATOM 749 N N . ASP A 1 96 ? -10.453 16.677 -0.706 1.00 87.38 96 ASP A N 1
ATOM 750 C CA . ASP A 1 96 ? -11.507 15.648 -0.735 1.00 87.38 96 ASP A CA 1
ATOM 751 C C . ASP A 1 96 ? -11.987 15.215 0.663 1.00 87.38 96 ASP A C 1
ATOM 753 O O . ASP A 1 96 ? -12.884 14.382 0.784 1.00 87.38 96 ASP A O 1
ATOM 757 N N . LEU A 1 97 ? -11.398 15.754 1.739 1.00 90.38 97 LEU A N 1
ATOM 758 C CA . LEU A 1 97 ? -11.669 15.306 3.107 1.00 90.38 97 LEU A CA 1
ATOM 759 C C . LEU A 1 97 ? -13.144 15.458 3.500 1.00 90.38 97 LEU A C 1
ATOM 761 O O . LEU A 1 97 ? -13.700 14.549 4.112 1.00 90.38 97 LEU A O 1
ATOM 765 N N . GLU A 1 98 ? -13.779 16.577 3.149 1.00 90.94 98 GLU A N 1
ATOM 766 C CA . GLU A 1 98 ? -15.196 16.819 3.462 1.00 90.94 98 GLU A CA 1
ATOM 767 C C . GLU A 1 98 ? -16.116 15.854 2.705 1.00 90.94 98 GLU A C 1
ATOM 769 O O . GLU A 1 98 ? -17.011 15.262 3.305 1.00 90.94 98 GLU A O 1
ATOM 774 N N . ALA A 1 99 ? -15.846 15.611 1.418 1.00 92.69 99 ALA A N 1
ATOM 775 C CA . ALA A 1 99 ? -16.611 14.655 0.618 1.00 92.69 99 ALA A CA 1
ATOM 776 C C . ALA A 1 99 ? -16.510 13.233 1.196 1.00 92.69 99 ALA A C 1
ATOM 778 O O . ALA A 1 99 ? -17.528 12.596 1.460 1.00 92.69 99 ALA A O 1
ATOM 779 N N . LEU A 1 100 ? -15.288 12.780 1.501 1.00 94.25 100 LEU A N 1
ATOM 780 C CA . LEU A 1 100 ? -15.045 11.467 2.109 1.00 94.25 100 LEU A CA 1
ATOM 781 C C . LEU A 1 100 ? -15.656 11.345 3.511 1.00 94.25 100 LEU A C 1
ATOM 783 O O . LEU A 1 100 ? -16.064 10.260 3.916 1.00 94.25 100 LEU A O 1
ATOM 787 N N . THR A 1 101 ? -15.716 12.446 4.263 1.00 95.38 101 THR A N 1
ATOM 788 C CA . THR A 1 101 ? -16.366 12.473 5.581 1.00 95.38 101 THR A CA 1
ATOM 789 C C . THR A 1 101 ? -17.872 12.302 5.436 1.00 95.38 101 THR A C 1
ATOM 791 O O . THR A 1 101 ? -18.436 11.450 6.115 1.00 95.38 101 THR A O 1
ATOM 794 N N . GLY A 1 102 ? -18.502 13.021 4.502 1.00 95.62 102 GLY A N 1
ATOM 795 C CA . GLY A 1 102 ? -19.926 12.863 4.208 1.00 95.62 102 GLY A CA 1
ATOM 796 C C . GLY A 1 102 ? -20.286 11.454 3.724 1.00 95.62 102 GLY A C 1
ATOM 797 O O . GLY A 1 102 ? -21.293 10.897 4.153 1.00 95.62 102 GLY A O 1
ATOM 798 N N . GLU A 1 103 ? -19.445 10.836 2.891 1.00 96.50 103 GLU A N 1
ATOM 799 C CA . GLU A 1 103 ? -19.620 9.436 2.478 1.00 96.50 103 GLU A CA 1
ATOM 800 C C . GLU A 1 103 ? -19.511 8.458 3.664 1.00 96.50 103 GLU A C 1
ATOM 802 O O . GLU A 1 103 ? -20.336 7.555 3.793 1.00 96.50 103 GLU A O 1
ATOM 807 N N . MET A 1 104 ? -18.543 8.645 4.571 1.00 96.50 104 MET A N 1
ATOM 808 C CA . MET A 1 104 ? -18.433 7.826 5.789 1.00 96.50 104 MET A CA 1
ATOM 809 C C . MET A 1 104 ? -19.662 7.979 6.698 1.00 96.50 104 MET A C 1
ATOM 811 O O . MET A 1 104 ? -20.178 6.984 7.212 1.00 96.50 104 MET A O 1
ATOM 815 N N . GLU A 1 105 ? -20.160 9.203 6.872 1.00 96.12 105 GLU A N 1
ATOM 816 C CA . GLU A 1 105 ? -21.369 9.481 7.656 1.00 96.12 105 GLU A CA 1
ATOM 817 C C . GLU A 1 105 ? -22.620 8.852 7.036 1.00 96.12 105 GLU A C 1
ATOM 819 O O . GLU A 1 105 ? -23.439 8.278 7.757 1.00 96.12 105 GLU A O 1
ATOM 824 N N . ALA A 1 106 ? -22.736 8.860 5.704 1.00 96.50 106 ALA A N 1
ATOM 825 C CA . ALA A 1 106 ? -23.809 8.172 4.987 1.00 96.50 106 ALA A CA 1
ATOM 826 C C . ALA A 1 106 ? -23.792 6.646 5.209 1.00 96.50 106 ALA A C 1
ATOM 828 O O . ALA A 1 106 ? -24.851 6.019 5.252 1.00 96.50 106 ALA A O 1
ATOM 829 N N . LEU A 1 107 ? -22.612 6.054 5.432 1.00 95.06 107 LEU A N 1
ATOM 830 C CA . LEU A 1 107 ? -22.438 4.641 5.805 1.00 95.06 107 LEU A CA 1
ATOM 831 C C . LEU A 1 107 ? -22.704 4.360 7.301 1.00 95.06 107 LEU A C 1
ATOM 833 O O . LEU A 1 107 ? -22.559 3.222 7.760 1.00 95.06 107 LEU A O 1
ATOM 837 N N . GLY A 1 108 ? -23.092 5.378 8.075 1.00 94.00 108 GLY A N 1
ATOM 838 C CA . GLY A 1 108 ? -23.402 5.271 9.502 1.00 94.00 108 GLY A CA 1
ATOM 839 C C . GLY A 1 108 ? -22.183 5.354 10.422 1.00 94.00 108 GLY A C 1
ATOM 840 O O . GLY A 1 108 ? -22.286 5.003 11.599 1.00 94.00 108 GLY A O 1
ATOM 841 N N . PHE A 1 109 ? -21.030 5.793 9.913 1.00 94.88 109 PHE A N 1
ATOM 842 C CA . PHE A 1 109 ? -19.858 6.069 10.737 1.00 94.88 109 PHE A CA 1
ATOM 843 C C . PHE A 1 109 ? -19.911 7.490 11.293 1.00 94.88 109 PHE A C 1
ATOM 845 O O . PHE A 1 109 ? -20.219 8.444 10.593 1.00 94.88 109 PHE A O 1
ATOM 852 N N . ARG A 1 110 ? -19.545 7.652 12.558 1.00 94.56 110 ARG A N 1
ATOM 853 C CA . ARG A 1 110 ? -19.476 8.943 13.229 1.00 94.56 110 ARG A CA 1
ATOM 854 C C . ARG A 1 110 ? -18.024 9.372 13.371 1.00 94.56 110 ARG A C 1
ATOM 856 O O . ARG A 1 110 ? -17.177 8.608 13.840 1.00 94.56 110 ARG A O 1
ATOM 863 N N . HIS A 1 111 ? -17.730 10.608 12.984 1.00 95.00 111 HIS A N 1
ATOM 864 C CA . HIS A 1 111 ? -16.415 11.207 13.201 1.00 95.00 111 HIS A CA 1
ATOM 865 C C . HIS A 1 111 ? -16.129 11.348 14.702 1.00 95.00 111 HIS A C 1
ATOM 867 O O . HIS A 1 111 ? -16.958 11.851 15.461 1.00 95.00 111 HIS A O 1
ATOM 873 N N . VAL A 1 112 ? -14.951 10.895 15.142 1.00 94.00 112 VAL A N 1
ATOM 874 C CA . VAL A 1 112 ? -14.538 10.978 16.556 1.00 94.00 112 VAL A CA 1
ATOM 875 C C . VAL A 1 112 ? -13.326 11.862 16.801 1.00 94.00 112 VAL A C 1
ATOM 877 O O . VAL A 1 112 ? -13.100 12.263 17.940 1.00 94.00 112 VAL A O 1
ATOM 880 N N . GLY A 1 113 ? -12.534 12.153 15.772 1.00 92.94 113 GLY A N 1
ATOM 881 C CA . GLY A 1 113 ? -11.404 13.063 15.886 1.00 92.94 113 GLY A CA 1
ATOM 882 C C . GLY A 1 113 ? -10.373 12.903 14.780 1.00 92.94 113 GLY A C 1
ATOM 883 O O . GLY A 1 113 ? -10.394 11.951 13.999 1.00 92.94 113 GLY A O 1
ATOM 884 N N . ASP A 1 114 ? -9.457 13.860 14.751 1.00 94.19 114 ASP A N 1
ATOM 885 C CA . ASP A 1 114 ? -8.410 14.003 13.749 1.00 94.19 114 ASP A CA 1
ATOM 886 C C . ASP A 1 114 ? -7.042 13.866 14.429 1.00 94.19 114 ASP A C 1
ATOM 888 O O . ASP A 1 114 ? -6.810 14.423 15.505 1.00 94.19 114 ASP A O 1
ATOM 892 N N . CYS A 1 115 ? -6.143 13.084 13.833 1.00 92.94 115 CYS A N 1
ATOM 893 C CA . CYS A 1 115 ? -4.841 12.765 14.410 1.00 92.94 115 CYS A CA 1
ATOM 894 C C . CYS A 1 115 ? -3.714 12.875 13.384 1.00 92.94 115 CYS A C 1
ATOM 896 O O . CYS A 1 115 ? -3.891 12.505 12.227 1.00 92.94 115 CYS A O 1
ATOM 898 N N . ASP A 1 116 ? -2.528 13.276 13.829 1.00 91.38 116 ASP A N 1
ATOM 899 C CA . ASP A 1 116 ? -1.293 13.207 13.051 1.00 91.38 116 ASP A CA 1
ATOM 900 C C . ASP A 1 116 ? -0.420 12.096 13.642 1.00 91.38 116 ASP A C 1
ATOM 902 O O . ASP A 1 116 ? -0.291 11.946 14.859 1.00 91.38 116 ASP A O 1
ATOM 906 N N . LEU A 1 117 ? 0.168 11.273 12.777 1.00 89.81 117 LEU A N 1
ATOM 907 C CA . LEU A 1 117 ? 1.042 10.185 13.199 1.00 89.81 117 LEU A CA 1
ATOM 908 C C . LEU A 1 117 ? 2.480 10.681 13.306 1.00 89.81 117 LEU A C 1
ATOM 910 O O . LEU A 1 117 ? 3.180 10.826 12.301 1.00 89.81 117 LEU A O 1
ATOM 914 N N . LEU A 1 118 ? 2.924 10.889 14.541 1.00 87.81 118 LEU A N 1
ATOM 915 C CA . LEU A 1 118 ? 4.216 11.471 14.871 1.00 87.81 118 LEU A CA 1
ATOM 916 C C . LEU A 1 118 ? 5.127 10.478 15.612 1.00 87.81 118 LEU A C 1
ATOM 918 O O . LEU A 1 118 ? 4.654 9.573 16.305 1.00 87.81 118 LEU A O 1
ATOM 922 N N . PRO A 1 119 ? 6.453 10.646 15.504 1.00 83.19 119 PRO A N 1
ATOM 923 C CA . PRO A 1 119 ? 7.148 11.371 14.441 1.00 83.19 119 PRO A CA 1
ATOM 924 C C . PRO A 1 119 ? 6.993 10.661 13.082 1.00 83.19 119 PRO A C 1
ATOM 926 O O . PRO A 1 119 ? 6.896 9.432 13.005 1.00 83.19 119 PRO A O 1
ATOM 929 N N . ALA A 1 120 ? 7.007 11.430 11.993 1.00 75.81 120 ALA A N 1
ATOM 930 C CA . ALA A 1 120 ? 7.054 10.913 10.628 1.00 75.81 120 ALA A CA 1
ATOM 931 C C . ALA A 1 120 ? 7.788 11.904 9.701 1.00 75.81 120 ALA A C 1
ATOM 933 O O . ALA A 1 120 ? 7.673 13.112 9.900 1.00 75.81 120 ALA A O 1
ATOM 934 N N . PRO A 1 121 ? 8.550 11.418 8.699 1.00 73.19 121 PRO A N 1
ATOM 935 C CA . PRO A 1 121 ? 9.265 12.288 7.757 1.00 73.19 121 PRO A CA 1
ATOM 936 C C . PRO A 1 121 ? 8.317 13.077 6.840 1.00 73.19 121 PRO A C 1
ATOM 938 O O . PRO A 1 121 ? 8.657 14.160 6.380 1.00 73.19 121 PRO A O 1
ATOM 941 N N . GLN A 1 122 ? 7.132 12.524 6.584 1.00 81.75 122 GLN A N 1
ATOM 942 C CA . GLN A 1 122 ? 6.027 13.145 5.856 1.00 81.75 122 GLN A CA 1
ATOM 943 C C . GLN A 1 122 ? 4.850 13.283 6.813 1.00 81.75 122 GLN A C 1
ATOM 945 O O . GLN A 1 122 ? 4.703 12.445 7.712 1.00 81.75 122 GLN A O 1
ATOM 950 N N . ARG A 1 123 ? 3.991 14.284 6.605 1.00 85.31 123 ARG A N 1
ATOM 951 C CA . ARG A 1 123 ? 2.766 14.400 7.393 1.00 85.31 123 ARG A CA 1
ATOM 952 C C . ARG A 1 123 ? 1.856 13.228 7.061 1.00 85.31 123 ARG A C 1
ATOM 954 O O . ARG A 1 123 ? 1.633 12.912 5.894 1.00 85.31 123 ARG A O 1
ATOM 961 N N . GLN A 1 124 ? 1.357 12.572 8.100 1.00 89.50 124 GLN A N 1
ATOM 962 C CA . GLN A 1 124 ? 0.413 11.472 7.976 1.00 89.50 124 GLN A CA 1
ATOM 963 C C . GLN A 1 124 ? -0.786 11.790 8.850 1.00 89.50 124 GLN A C 1
ATOM 965 O O . GLN A 1 124 ? -0.747 11.576 10.061 1.00 89.50 124 GLN A O 1
ATOM 970 N N . PHE A 1 125 ? -1.815 12.317 8.204 1.00 91.94 125 PHE A N 1
ATOM 971 C CA . PHE A 1 125 ? -3.064 12.710 8.828 1.00 91.94 125 PHE A CA 1
ATOM 972 C C . PHE A 1 125 ? -4.050 11.542 8.801 1.00 91.94 125 PHE A C 1
ATOM 974 O O . PHE A 1 125 ? -4.146 10.829 7.801 1.00 91.94 125 PHE A O 1
ATOM 981 N N . PHE A 1 126 ? -4.803 11.372 9.881 1.00 94.19 126 PHE A N 1
ATOM 982 C CA . PHE A 1 126 ? -5.844 10.368 10.033 1.00 94.19 126 PHE A CA 1
ATOM 983 C C . PHE A 1 126 ? -7.101 11.013 10.607 1.00 94.19 126 PHE A C 1
ATOM 985 O O . PHE A 1 126 ? -7.103 11.450 11.758 1.00 94.19 126 PHE A O 1
ATOM 992 N N . ARG A 1 127 ? -8.190 11.002 9.841 1.00 95.06 127 ARG A N 1
ATOM 993 C CA . ARG A 1 127 ? -9.534 11.231 10.373 1.00 95.06 127 ARG A CA 1
ATOM 994 C C . ARG A 1 127 ? -10.111 9.900 10.828 1.00 95.06 127 ARG A C 1
ATOM 996 O O . ARG A 1 127 ? -10.177 8.959 10.039 1.00 95.06 127 ARG A O 1
ATOM 1003 N N . LEU A 1 128 ? -10.480 9.814 12.100 1.00 96.06 128 LEU A N 1
ATOM 1004 C CA . LEU A 1 128 ? -10.919 8.585 12.750 1.00 96.06 128 LEU A CA 1
ATOM 1005 C C . LEU A 1 128 ? -12.437 8.565 12.905 1.00 96.06 128 LEU A C 1
ATOM 1007 O O . LEU A 1 128 ? -13.048 9.570 13.279 1.00 96.06 128 LEU A O 1
ATOM 1011 N N . PHE A 1 129 ? -13.022 7.391 12.686 1.00 95.06 129 PHE A N 1
ATOM 1012 C CA . PHE A 1 129 ? -14.453 7.166 12.801 1.00 95.06 129 PHE A CA 1
ATOM 1013 C C . PHE A 1 129 ? -14.763 5.926 13.639 1.00 95.06 129 PHE A C 1
ATOM 1015 O O . PHE A 1 129 ? -14.035 4.925 13.611 1.00 95.06 129 PHE A O 1
ATOM 1022 N N . ASP A 1 130 ? -15.884 5.977 14.349 1.00 91.88 130 ASP A N 1
ATOM 1023 C CA . ASP A 1 130 ? -16.502 4.812 14.970 1.00 91.88 130 ASP A CA 1
ATOM 1024 C C . ASP A 1 130 ? -17.900 4.560 14.420 1.00 91.88 130 ASP A C 1
ATOM 1026 O O . ASP A 1 130 ? -18.466 5.383 13.709 1.00 91.88 130 ASP A O 1
ATOM 1030 N N . ARG A 1 131 ? -18.438 3.381 14.713 1.00 89.25 131 ARG A N 1
ATOM 1031 C CA . ARG A 1 131 ? -19.808 3.020 14.383 1.00 89.25 131 ARG A CA 1
ATOM 1032 C C . ARG A 1 131 ? -20.479 2.448 15.622 1.00 89.25 131 ARG A C 1
ATOM 1034 O O . ARG A 1 131 ? -19.843 1.751 16.416 1.00 89.25 131 ARG A O 1
ATOM 1041 N N . GLU A 1 132 ? -21.758 2.770 15.802 1.00 81.81 132 GLU A N 1
ATOM 1042 C CA . GLU A 1 132 ? -22.527 2.378 16.992 1.00 81.81 132 GLU A CA 1
ATOM 1043 C C . GLU A 1 132 ? -22.691 0.863 17.134 1.00 81.81 132 GLU A C 1
ATOM 1045 O O . GLU A 1 132 ? -22.872 0.369 18.245 1.00 81.81 132 GLU A O 1
ATOM 1050 N N . ASP A 1 133 ? -22.566 0.116 16.033 1.00 79.38 133 ASP A N 1
ATOM 1051 C CA . ASP A 1 133 ? -22.580 -1.348 16.057 1.00 79.38 133 ASP A CA 1
ATOM 1052 C C . ASP A 1 133 ? -21.464 -1.948 16.923 1.00 79.38 133 ASP A C 1
ATOM 1054 O O . ASP A 1 133 ? -21.555 -3.102 17.341 1.00 79.38 133 ASP A O 1
ATOM 1058 N N . GLY A 1 134 ? -20.409 -1.177 17.208 1.00 75.44 134 GLY A N 1
ATOM 1059 C CA . GLY A 1 134 ? -19.253 -1.653 17.944 1.00 75.44 134 GLY A CA 1
ATOM 1060 C C . GLY A 1 134 ? -18.523 -2.783 17.221 1.00 75.44 134 GLY A C 1
ATOM 1061 O O . GLY A 1 134 ? -17.795 -3.521 17.871 1.00 75.44 134 GLY A O 1
ATOM 1062 N N . LEU A 1 135 ? -18.689 -2.947 15.910 1.00 80.06 135 LEU A N 1
ATOM 1063 C CA . LEU A 1 135 ? -18.051 -3.983 15.090 1.00 80.06 135 LEU A CA 1
ATOM 1064 C C . LEU A 1 135 ? -17.024 -3.394 14.131 1.00 80.06 135 LEU A C 1
ATOM 1066 O O . LEU A 1 135 ? -15.988 -4.019 13.864 1.00 80.06 135 LEU A O 1
ATOM 1070 N N . HIS A 1 136 ? -17.302 -2.189 13.640 1.00 88.19 136 HIS A N 1
ATOM 1071 C CA . HIS A 1 136 ? -16.492 -1.534 12.632 1.00 88.19 136 HIS A CA 1
ATOM 1072 C C . HIS A 1 136 ? -15.887 -0.232 13.151 1.00 88.19 136 HIS A C 1
ATOM 1074 O O . HIS A 1 136 ? -16.486 0.546 13.892 1.00 88.19 136 HIS A O 1
ATOM 1080 N N . GLN A 1 137 ? -14.656 0.006 12.728 1.00 91.88 137 GLN A N 1
ATOM 1081 C CA . GLN A 1 137 ? -14.001 1.302 12.781 1.00 91.88 137 GLN A CA 1
ATOM 1082 C C . GLN A 1 137 ? -13.532 1.657 11.387 1.00 91.88 137 GLN A C 1
ATOM 1084 O O . GLN A 1 137 ? -13.179 0.772 10.607 1.00 91.88 137 GLN A O 1
ATOM 1089 N N . ALA A 1 138 ? -13.490 2.948 11.097 1.00 95.44 138 ALA A N 1
ATOM 1090 C CA . ALA A 1 138 ? -12.971 3.433 9.836 1.00 95.44 138 ALA A CA 1
ATOM 1091 C C . ALA A 1 138 ? -11.979 4.564 10.067 1.00 95.44 138 ALA A C 1
ATOM 1093 O O . ALA A 1 138 ? -11.971 5.225 11.109 1.00 95.44 138 ALA A O 1
ATOM 1094 N N . PHE A 1 139 ? -11.118 4.776 9.085 1.00 96.25 139 PHE A N 1
ATOM 1095 C CA . PHE A 1 139 ? -10.309 5.976 9.028 1.00 96.25 139 PHE A CA 1
ATOM 1096 C C . PHE A 1 139 ? -10.040 6.386 7.590 1.00 96.25 139 PHE A C 1
ATOM 1098 O O . PHE A 1 139 ? -9.894 5.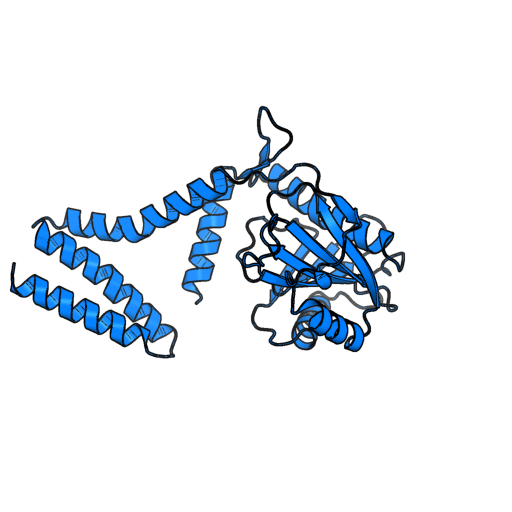544 6.701 1.00 96.25 139 PHE A O 1
ATOM 1105 N N . VAL A 1 140 ? -9.932 7.695 7.393 1.00 95.81 140 VAL A N 1
ATOM 1106 C CA . VAL A 1 140 ? -9.426 8.301 6.163 1.00 95.81 140 VAL A CA 1
ATOM 1107 C C . VAL A 1 140 ? -8.019 8.802 6.455 1.00 95.81 140 VAL A C 1
ATOM 1109 O O . VAL A 1 140 ? -7.812 9.611 7.360 1.00 95.81 140 VAL A O 1
ATOM 1112 N N . GLY A 1 141 ? -7.045 8.273 5.724 1.00 93.19 141 GLY A N 1
ATOM 1113 C CA . GLY A 1 141 ? -5.643 8.648 5.823 1.00 93.19 141 GLY A CA 1
ATOM 1114 C C . GLY A 1 141 ? -5.232 9.558 4.674 1.00 93.19 141 GLY A C 1
ATOM 1115 O O . GLY A 1 141 ? -5.620 9.330 3.531 1.00 93.19 141 GLY A O 1
ATOM 1116 N N . TRP A 1 142 ? -4.394 10.547 4.963 1.00 91.38 142 TRP A N 1
ATOM 1117 C CA . TRP A 1 142 ? -3.721 11.371 3.962 1.00 91.38 142 TRP A CA 1
ATOM 1118 C C . TRP A 1 142 ? -2.225 11.409 4.244 1.00 91.38 142 TRP A C 1
ATOM 1120 O O . TRP A 1 142 ? -1.800 11.578 5.389 1.00 91.38 142 TRP A O 1
ATOM 1130 N N . ILE A 1 143 ? -1.430 11.226 3.193 1.00 88.44 143 ILE A N 1
ATOM 1131 C CA . ILE A 1 143 ? 0.027 11.289 3.254 1.00 88.44 143 ILE A CA 1
ATOM 1132 C C . ILE A 1 143 ? 0.490 12.339 2.255 1.00 88.44 143 ILE A C 1
ATOM 1134 O O . ILE A 1 143 ? 0.252 12.202 1.053 1.00 88.44 143 ILE A O 1
ATOM 1138 N N . GLY A 1 144 ? 1.180 13.358 2.755 1.00 81.81 144 GLY A N 1
ATOM 1139 C CA . GLY A 1 144 ? 1.724 14.438 1.940 1.00 81.81 144 GLY A CA 1
ATOM 1140 C C . GLY A 1 144 ? 2.920 15.113 2.599 1.00 81.81 144 GLY A C 1
ATOM 1141 O O . GLY A 1 144 ? 3.310 14.797 3.730 1.00 81.81 144 GLY A O 1
ATOM 1142 N N . GLU A 1 145 ? 3.550 16.025 1.867 1.00 71.19 145 GLU A N 1
ATOM 1143 C CA . GLU A 1 145 ? 4.694 16.773 2.383 1.00 71.19 145 GLU A CA 1
ATOM 1144 C C . GLU A 1 145 ? 4.258 17.855 3.382 1.00 71.19 145 GLU A C 1
ATOM 1146 O O . GLU A 1 145 ? 3.158 18.407 3.315 1.00 71.19 145 GLU A O 1
ATOM 1151 N N . ASN A 1 146 ? 5.148 18.173 4.327 1.00 56.78 146 ASN A N 1
ATOM 1152 C CA . ASN A 1 146 ? 4.985 19.316 5.221 1.00 56.78 146 ASN A CA 1
ATOM 1153 C C . ASN A 1 146 ? 5.195 20.608 4.417 1.00 56.78 146 ASN A C 1
ATOM 1155 O O . ASN A 1 146 ? 6.313 21.111 4.319 1.00 56.78 146 ASN A O 1
ATOM 1159 N N . GLY A 1 147 ? 4.128 21.140 3.824 1.00 48.69 147 GLY A N 1
ATOM 1160 C CA . GLY A 1 147 ? 4.155 22.440 3.162 1.00 48.69 147 GLY A CA 1
ATOM 1161 C C . GLY A 1 147 ? 4.334 23.564 4.184 1.00 48.69 147 GLY A C 1
ATOM 1162 O O . GLY A 1 147 ? 3.359 24.058 4.739 1.00 48.69 147 GLY A O 1
ATOM 1163 N N . GLY A 1 148 ? 5.575 23.998 4.420 1.00 41.94 148 GLY A N 1
ATOM 1164 C CA . GLY A 1 148 ? 5.881 25.185 5.233 1.00 41.94 148 GLY A CA 1
ATOM 1165 C C . GLY A 1 148 ? 5.389 26.508 4.626 1.00 41.94 148 GLY A C 1
ATOM 1166 O O . GLY A 1 148 ? 5.436 27.528 5.303 1.00 41.94 148 GLY A O 1
ATOM 1167 N N . ASN A 1 149 ? 4.891 26.494 3.383 1.00 38.59 149 ASN A N 1
ATOM 1168 C CA . ASN A 1 149 ? 4.592 27.697 2.602 1.00 38.59 149 ASN A CA 1
ATOM 1169 C C . ASN A 1 149 ? 3.179 27.714 1.982 1.00 38.59 149 ASN A C 1
ATOM 1171 O O . ASN A 1 149 ? 2.982 28.347 0.953 1.00 38.59 149 ASN A O 1
ATOM 1175 N N . GLY A 1 150 ? 2.192 27.025 2.566 1.00 43.28 150 GLY A N 1
ATOM 1176 C CA . GLY A 1 150 ? 0.783 27.160 2.146 1.00 43.28 150 GLY A CA 1
ATOM 1177 C C . GLY A 1 150 ? 0.436 26.654 0.735 1.00 43.28 150 GLY A C 1
ATOM 1178 O O . GLY A 1 150 ? -0.710 26.785 0.322 1.00 43.28 150 GLY A O 1
ATOM 1179 N N . GLU A 1 151 ? 1.383 26.054 0.012 1.00 42.88 151 GLU A N 1
ATOM 1180 C CA . GLU A 1 151 ? 1.132 25.351 -1.245 1.00 42.88 151 GLU A CA 1
ATOM 1181 C C . GLU A 1 151 ? 1.031 23.843 -0.992 1.00 42.88 151 GLU A C 1
ATOM 1183 O O . GLU A 1 151 ? 1.888 23.239 -0.337 1.00 42.88 151 GLU A O 1
ATOM 1188 N N . SER A 1 152 ? -0.037 23.237 -1.512 1.00 48.62 152 SER A N 1
ATOM 1189 C CA . SER A 1 152 ? -0.302 21.801 -1.453 1.00 48.62 152 SER A CA 1
ATOM 1190 C C . SER A 1 152 ? 0.726 21.042 -2.290 1.00 48.62 152 SER A C 1
ATOM 1192 O O . SER A 1 152 ? 0.514 20.764 -3.469 1.00 48.62 152 SER A O 1
ATOM 1194 N N . ALA A 1 153 ? 1.858 20.689 -1.688 1.00 53.22 153 ALA A N 1
ATOM 1195 C CA . ALA A 1 153 ? 2.726 19.668 -2.251 1.00 53.22 153 ALA A CA 1
ATOM 1196 C C . ALA A 1 153 ? 1.930 18.352 -2.320 1.00 53.22 153 ALA A C 1
ATOM 1198 O O . ALA A 1 153 ? 1.331 17.927 -1.330 1.00 53.22 153 ALA A O 1
ATOM 1199 N N . GLY A 1 154 ? 1.854 17.764 -3.518 1.00 65.31 154 GLY A N 1
ATOM 1200 C CA . GLY A 1 154 ? 0.981 16.631 -3.827 1.00 65.31 154 GLY A CA 1
ATOM 1201 C C . GLY A 1 154 ? 1.045 15.509 -2.786 1.00 65.31 154 GLY A C 1
ATOM 1202 O O . GLY A 1 154 ? 2.114 15.124 -2.316 1.00 65.31 154 GLY A O 1
ATOM 1203 N N . GLY A 1 155 ? -0.121 14.973 -2.442 1.00 78.25 155 GLY A N 1
ATOM 1204 C CA . GLY A 1 155 ? -0.282 13.839 -1.542 1.00 78.25 155 GLY A CA 1
ATOM 1205 C C . GLY A 1 155 ? -1.303 12.863 -2.102 1.00 78.25 155 GLY A C 1
ATOM 1206 O O . GLY A 1 155 ? -1.952 13.129 -3.114 1.00 78.25 155 GLY A O 1
ATOM 1207 N N . PHE A 1 156 ? -1.457 11.725 -1.443 1.00 87.25 156 PHE A N 1
ATOM 1208 C CA . PHE A 1 156 ? -2.530 10.789 -1.753 1.00 87.25 156 PHE A CA 1
ATOM 1209 C C . PHE A 1 156 ? -3.310 10.475 -0.485 1.00 87.25 156 PHE A C 1
ATOM 1211 O O . PHE A 1 156 ? -2.775 10.493 0.627 1.00 87.25 156 PHE A O 1
ATOM 1218 N N . HIS A 1 157 ? -4.587 10.176 -0.672 1.00 91.19 157 HIS A N 1
ATOM 1219 C CA . HIS A 1 157 ? -5.470 9.749 0.394 1.00 91.19 157 HIS A CA 1
ATOM 1220 C C . HIS A 1 157 ? -5.880 8.292 0.198 1.00 91.19 157 HIS A C 1
ATOM 1222 O O . HIS A 1 157 ? -5.705 7.704 -0.870 1.00 91.19 157 HIS A O 1
ATOM 1228 N N . PHE A 1 158 ? -6.393 7.698 1.264 1.00 94.56 158 PHE A N 1
ATOM 1229 C CA . PHE A 1 158 ? -6.959 6.360 1.266 1.00 94.56 158 PHE A CA 1
ATOM 1230 C C . PHE A 1 158 ? -7.950 6.231 2.421 1.00 94.56 158 PHE A C 1
ATOM 1232 O O . PHE A 1 158 ? -7.890 6.977 3.396 1.00 94.56 158 PHE A O 1
ATOM 1239 N N . ALA A 1 159 ? -8.835 5.253 2.330 1.00 96.75 159 ALA A N 1
ATOM 1240 C CA . ALA A 1 159 ? -9.750 4.862 3.381 1.00 96.75 159 ALA A CA 1
ATOM 1241 C C . ALA A 1 159 ? -9.477 3.420 3.803 1.00 96.75 159 ALA A C 1
ATOM 1243 O O . ALA A 1 159 ? -8.955 2.600 3.033 1.00 96.75 159 ALA A O 1
ATOM 1244 N N . ALA A 1 160 ? -9.824 3.114 5.046 1.00 96.75 160 ALA A N 1
ATOM 1245 C CA . ALA A 1 160 ? -9.735 1.771 5.577 1.00 96.75 160 ALA A CA 1
ATOM 1246 C C . ALA A 1 160 ? -10.870 1.480 6.554 1.00 96.75 160 ALA A C 1
ATOM 1248 O O . ALA A 1 160 ? -11.255 2.342 7.343 1.00 96.75 160 ALA A O 1
ATOM 1249 N N . PHE A 1 161 ? -11.321 0.230 6.535 1.00 95.56 161 PHE A N 1
ATOM 1250 C CA . PHE A 1 161 ? -12.260 -0.351 7.484 1.00 95.56 161 PHE A CA 1
ATOM 1251 C C . PHE A 1 161 ? -11.554 -1.427 8.300 1.00 95.56 161 PHE A C 1
ATOM 1253 O O . PHE A 1 161 ? -10.773 -2.221 7.767 1.00 95.56 161 PHE A O 1
ATOM 1260 N N . LEU A 1 162 ? -11.809 -1.430 9.603 1.00 92.31 162 LEU A N 1
ATOM 1261 C CA . LEU A 1 162 ? -11.174 -2.294 10.582 1.00 92.31 162 LEU A CA 1
ATOM 1262 C C . LEU A 1 162 ? -12.230 -2.964 11.461 1.00 92.31 162 LEU A C 1
ATOM 1264 O O . LEU A 1 162 ? -13.022 -2.291 12.119 1.00 92.31 162 LEU A O 1
ATOM 1268 N N . SER A 1 163 ? -12.120 -4.281 11.581 1.00 89.62 163 SER A N 1
ATOM 1269 C CA . SER A 1 163 ? -12.844 -5.083 12.566 1.00 89.62 163 SER A CA 1
ATOM 1270 C C . SER A 1 163 ? -11.886 -5.931 13.391 1.00 89.62 163 SER A C 1
ATOM 1272 O O . SER A 1 163 ? -10.742 -6.193 12.999 1.00 89.62 163 SER A O 1
ATOM 1274 N N . GLN A 1 164 ? -12.343 -6.356 14.566 1.00 84.81 164 GLN A N 1
ATOM 1275 C CA . GLN A 1 164 ? -11.579 -7.216 15.461 1.00 84.81 164 GLN A CA 1
ATOM 1276 C C . GLN A 1 164 ? -12.406 -8.438 15.857 1.00 84.81 164 GLN A C 1
ATOM 1278 O O . GLN A 1 164 ? -13.503 -8.331 16.392 1.00 84.81 164 GLN A O 1
ATOM 1283 N N . GLU A 1 165 ? -11.833 -9.611 15.641 1.00 80.50 165 GLU A N 1
ATOM 1284 C CA . GLU A 1 165 ? -12.370 -10.888 16.095 1.00 80.50 165 GLU A CA 1
ATOM 1285 C C . GLU A 1 165 ? -11.804 -11.216 17.485 1.00 80.50 165 GLU A C 1
ATOM 1287 O O . GLU A 1 165 ? -10.591 -11.132 17.683 1.00 80.50 165 GLU A O 1
ATOM 1292 N N . GLY A 1 166 ? -12.649 -11.622 18.439 1.00 66.38 166 GLY A N 1
ATOM 1293 C CA . GLY A 1 166 ? -12.235 -12.066 19.778 1.00 66.38 166 GLY A CA 1
ATOM 1294 C C . GLY A 1 166 ? -12.041 -10.956 20.831 1.00 66.38 166 GLY A C 1
ATOM 1295 O O . GLY A 1 166 ? -11.441 -9.904 20.585 1.00 66.38 166 GLY A O 1
ATOM 1296 N N . GLY A 1 167 ? -12.546 -11.208 22.046 1.00 56.53 167 GLY A N 1
ATOM 1297 C CA . GLY A 1 167 ? -12.595 -10.247 23.155 1.00 56.53 167 GLY A CA 1
ATOM 1298 C C . GLY A 1 167 ? -11.286 -10.129 23.936 1.00 56.53 167 GLY A C 1
ATOM 1299 O O . GLY A 1 167 ? -10.626 -11.124 24.210 1.00 56.53 167 GLY A O 1
ATOM 1300 N N . ARG A 1 168 ? -10.930 -8.886 24.298 1.00 53.28 168 ARG A N 1
ATOM 1301 C CA . ARG A 1 168 ? -9.788 -8.462 25.141 1.00 53.28 168 ARG A CA 1
ATOM 1302 C C . ARG A 1 168 ? -8.417 -9.070 24.771 1.00 53.28 168 ARG A C 1
ATOM 1304 O O . ARG A 1 168 ? -7.997 -10.116 25.248 1.00 53.28 168 ARG A O 1
ATOM 1311 N N . GLY A 1 169 ? -7.647 -8.312 23.985 1.00 51.81 169 GLY A N 1
ATOM 1312 C CA . GLY A 1 169 ? -6.175 -8.377 23.948 1.00 51.81 169 GLY A CA 1
ATOM 1313 C C . GLY A 1 169 ? -5.539 -9.366 22.964 1.00 51.81 169 GLY A C 1
ATOM 1314 O O . GLY A 1 169 ? -4.456 -9.081 22.441 1.00 51.81 169 GLY A O 1
ATOM 1315 N N . HIS A 1 170 ? -6.207 -10.475 22.635 1.00 60.69 170 HIS A N 1
ATOM 1316 C CA . HIS A 1 170 ? -5.634 -11.527 21.778 1.00 60.69 170 HIS A CA 1
ATOM 1317 C C . HIS A 1 170 ? -6.284 -11.696 20.405 1.00 60.69 170 HIS A C 1
ATOM 1319 O O . HIS A 1 170 ? -5.815 -12.532 19.631 1.00 60.69 170 HIS A O 1
ATOM 1325 N N . GLY A 1 171 ? -7.275 -10.864 20.095 1.00 75.25 171 GLY A N 1
ATOM 1326 C CA . GLY A 1 171 ? -8.034 -10.916 18.856 1.00 75.25 171 GLY A CA 1
ATOM 1327 C C . GLY A 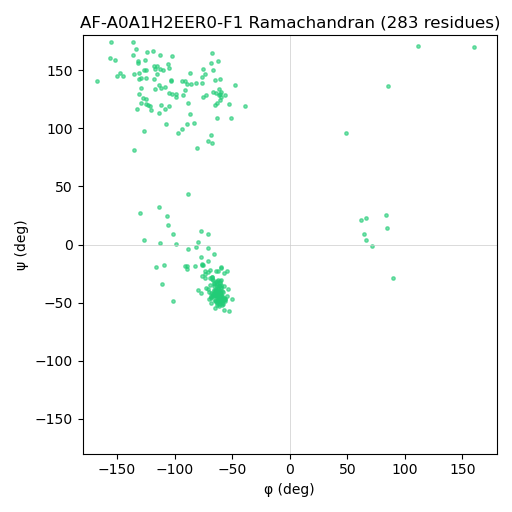1 171 ? -7.235 -10.683 17.572 1.00 75.25 171 GLY A C 1
ATOM 1328 O O . GLY A 1 171 ? -6.147 -10.088 17.588 1.00 75.25 171 GLY A O 1
ATOM 1329 N N . ARG A 1 172 ? -7.794 -11.173 16.464 1.00 86.62 172 ARG A N 1
ATOM 1330 C CA . ARG A 1 172 ? -7.302 -10.950 15.100 1.00 86.62 172 ARG A CA 1
ATOM 1331 C C . ARG A 1 172 ? -7.944 -9.685 14.538 1.00 86.62 172 ARG A C 1
ATOM 1333 O O . ARG A 1 172 ? -9.131 -9.453 14.731 1.00 86.62 172 ARG A O 1
ATOM 1340 N N . TYR A 1 173 ? -7.151 -8.874 13.854 1.00 89.69 173 TYR A N 1
ATOM 1341 C CA . TYR A 1 173 ? -7.622 -7.702 13.130 1.00 89.69 173 TYR A CA 1
ATOM 1342 C C . TYR A 1 173 ? -7.898 -8.049 11.677 1.00 89.69 173 TYR A C 1
ATOM 1344 O O . TYR A 1 173 ? -7.118 -8.765 11.050 1.00 89.69 173 TYR A O 1
ATOM 1352 N N . TRP A 1 174 ? -8.971 -7.489 11.145 1.00 92.38 174 TRP A N 1
ATOM 1353 C CA . TRP A 1 174 ? -9.375 -7.601 9.754 1.00 92.38 174 TRP A CA 1
ATOM 1354 C C . TRP A 1 174 ? -9.415 -6.193 9.195 1.00 92.38 174 TRP A C 1
ATOM 1356 O O . TRP A 1 174 ? -10.172 -5.373 9.702 1.00 92.38 174 TRP A O 1
ATOM 1366 N N . MET A 1 175 ? -8.564 -5.892 8.218 1.00 94.19 175 MET A N 1
ATOM 1367 C CA . MET A 1 175 ? -8.474 -4.560 7.631 1.00 94.19 175 MET A CA 1
ATOM 1368 C C . MET A 1 175 ? -8.653 -4.633 6.121 1.00 94.19 175 MET A C 1
ATOM 1370 O O . MET A 1 175 ? -7.907 -5.345 5.445 1.00 94.19 175 MET A O 1
ATOM 1374 N N . THR A 1 176 ? -9.606 -3.861 5.612 1.00 96.50 176 THR A N 1
ATOM 1375 C CA . THR A 1 176 ? -9.802 -3.621 4.179 1.00 96.50 176 THR A CA 1
ATOM 1376 C C . THR A 1 176 ? -9.464 -2.172 3.880 1.00 96.50 176 THR A C 1
ATOM 1378 O O . THR A 1 176 ? -9.851 -1.289 4.637 1.00 96.50 176 THR A O 1
ATOM 1381 N N . TRP A 1 177 ? -8.712 -1.913 2.814 1.00 95.56 177 TRP A N 1
ATOM 1382 C CA . TRP A 1 177 ? -8.285 -0.558 2.456 1.00 95.56 177 TRP A CA 1
ATOM 1383 C C . TRP A 1 177 ? -8.067 -0.400 0.949 1.00 95.56 177 TRP A C 1
ATOM 1385 O O . TRP A 1 177 ? -7.807 -1.378 0.241 1.00 95.56 177 TRP A O 1
ATOM 1395 N N . ASN A 1 178 ? -8.101 0.839 0.469 1.00 94.69 178 ASN A N 1
ATOM 1396 C CA . ASN A 1 178 ? -7.823 1.189 -0.928 1.00 94.69 178 ASN A CA 1
ATOM 1397 C C . ASN A 1 178 ? -6.456 1.882 -1.106 1.00 94.69 178 ASN A C 1
ATOM 1399 O O . ASN A 1 178 ? -6.248 2.614 -2.069 1.00 94.69 178 ASN A O 1
ATOM 1403 N N . TYR A 1 179 ? -5.508 1.644 -0.188 1.00 91.81 179 TYR A N 1
ATOM 1404 C CA . TYR A 1 179 ? -4.180 2.266 -0.211 1.00 91.81 179 TYR A CA 1
ATOM 1405 C C . TYR A 1 179 ? -3.487 2.073 -1.577 1.00 91.81 179 TYR A C 1
ATOM 1407 O O . TYR A 1 179 ? -3.257 0.926 -1.975 1.00 91.81 179 TYR A O 1
ATOM 1415 N N . PRO A 1 180 ? -3.122 3.154 -2.295 1.00 86.44 180 PRO A N 1
ATOM 1416 C CA . PRO A 1 180 ? -2.785 3.071 -3.719 1.00 86.44 180 PRO A CA 1
ATOM 1417 C C . PRO A 1 180 ? -1.397 2.478 -3.999 1.00 86.44 180 PRO A C 1
ATOM 1419 O O . PRO A 1 180 ? -1.118 2.057 -5.121 1.00 86.44 180 PRO A O 1
ATOM 1422 N N . LEU A 1 181 ? -0.513 2.426 -2.997 1.00 83.38 181 LEU A N 1
ATOM 1423 C CA . LEU A 1 181 ? 0.869 1.973 -3.167 1.00 83.38 181 LEU A CA 1
ATOM 1424 C C . LEU A 1 181 ? 1.089 0.534 -2.673 1.00 83.38 181 LEU A C 1
ATOM 1426 O O . LEU A 1 181 ? 0.304 -0.041 -1.911 1.00 83.38 181 LEU A O 1
ATOM 1430 N N . SER A 1 182 ? 2.191 -0.080 -3.112 1.00 78.31 182 SER A N 1
ATOM 1431 C CA . SER A 1 182 ? 2.644 -1.379 -2.602 1.00 78.31 182 SER A CA 1
ATOM 1432 C C . SER A 1 182 ? 2.952 -1.304 -1.108 1.00 78.31 182 SER A C 1
ATOM 1434 O O . SER A 1 182 ? 3.616 -0.381 -0.633 1.00 78.31 182 SER A O 1
ATOM 1436 N N . TYR A 1 183 ? 2.470 -2.291 -0.353 1.00 74.44 183 TYR A N 1
ATOM 1437 C CA . TYR A 1 183 ? 2.672 -2.325 1.089 1.00 74.44 183 TYR A CA 1
ATOM 1438 C C . TYR A 1 183 ? 4.039 -2.914 1.436 1.00 74.44 183 TYR A C 1
ATOM 1440 O O . TYR A 1 183 ? 4.230 -4.122 1.370 1.00 74.44 183 TYR A O 1
ATOM 1448 N N . GLY A 1 184 ? 4.990 -2.065 1.833 1.00 81.06 184 GLY A N 1
ATOM 1449 C CA . GLY A 1 184 ? 6.384 -2.473 2.048 1.00 81.06 184 GLY A CA 1
ATOM 1450 C C . GLY A 1 184 ? 6.650 -3.359 3.276 1.00 81.06 184 GLY A C 1
ATOM 1451 O O . GLY A 1 184 ? 7.782 -3.781 3.503 1.00 81.06 184 GLY A O 1
ATOM 1452 N N . LEU A 1 185 ? 5.643 -3.659 4.098 1.00 88.38 185 LEU A N 1
ATOM 1453 C CA . LEU A 1 185 ? 5.808 -4.440 5.324 1.00 88.38 185 LEU A CA 1
ATOM 1454 C C . LEU A 1 185 ? 5.049 -5.770 5.241 1.00 88.38 185 LEU A C 1
ATOM 1456 O O . LEU A 1 185 ? 3.970 -5.868 4.671 1.00 88.38 185 LEU A O 1
ATOM 1460 N N . LYS A 1 186 ? 5.580 -6.820 5.871 1.00 91.12 186 LYS A N 1
ATOM 1461 C CA . LYS A 1 186 ? 4.869 -8.097 6.021 1.00 91.12 186 LYS A CA 1
ATOM 1462 C C . LYS A 1 186 ? 3.753 -7.983 7.042 1.00 91.12 186 LYS A C 1
ATOM 1464 O O . LYS A 1 186 ? 4.018 -7.617 8.182 1.00 91.12 186 LYS A O 1
ATOM 1469 N N . THR A 1 187 ? 2.550 -8.389 6.678 1.00 91.12 187 THR A N 1
ATOM 1470 C CA . THR A 1 187 ? 1.415 -8.466 7.599 1.00 91.12 187 THR A CA 1
ATOM 1471 C C . THR A 1 187 ? 1.690 -9.458 8.749 1.00 91.12 187 THR A C 1
ATOM 1473 O O . THR A 1 187 ? 2.110 -10.587 8.477 1.00 91.12 187 THR A O 1
ATOM 1476 N N . PRO A 1 188 ? 1.508 -9.072 10.028 1.00 91.75 188 PRO A N 1
ATOM 1477 C CA . PRO A 1 188 ? 1.672 -9.962 11.169 1.00 91.75 188 PRO A CA 1
ATOM 1478 C C . PRO A 1 188 ? 0.569 -11.031 11.206 1.00 91.75 188 PRO A C 1
ATOM 1480 O O . PRO A 1 188 ? -0.532 -10.780 10.728 1.00 91.75 188 PRO A O 1
ATOM 1483 N N . PRO A 1 189 ? 0.793 -12.193 11.852 1.00 88.94 189 PRO A N 1
ATOM 1484 C CA . PRO A 1 189 ? -0.142 -13.327 11.817 1.00 88.94 189 PRO A CA 1
ATOM 1485 C C . PRO A 1 189 ? -1.556 -13.046 12.349 1.00 88.94 189 PRO A C 1
ATOM 1487 O O . PRO A 1 189 ? -2.480 -13.802 12.070 1.00 88.94 189 PRO A O 1
ATOM 1490 N N . ARG A 1 190 ? -1.724 -11.989 13.152 1.00 88.56 190 ARG A N 1
ATOM 1491 C CA . ARG A 1 190 ? -3.010 -11.571 13.736 1.00 88.56 190 ARG A CA 1
ATOM 1492 C C . ARG A 1 190 ? -3.600 -10.330 13.061 1.00 88.56 190 ARG A C 1
ATOM 1494 O O . ARG A 1 190 ? -4.454 -9.679 13.651 1.00 88.56 190 ARG A O 1
ATOM 1501 N N . LEU A 1 191 ? -3.125 -9.981 11.872 1.00 91.12 191 LEU A N 1
ATOM 1502 C CA . LEU A 1 191 ? -3.730 -8.981 11.004 1.00 91.12 191 LEU A CA 1
ATOM 1503 C C . LEU A 1 191 ? -3.980 -9.649 9.654 1.00 91.12 191 LEU A C 1
ATOM 1505 O O . LEU A 1 191 ? -3.052 -10.135 9.015 1.00 91.12 191 LEU A O 1
ATOM 1509 N N . THR A 1 192 ? -5.228 -9.675 9.223 1.00 92.25 192 THR A N 1
ATOM 1510 C CA . THR A 1 192 ? -5.576 -9.924 7.832 1.00 92.25 192 THR A CA 1
ATOM 1511 C C . THR A 1 192 ? -5.695 -8.579 7.143 1.00 92.25 192 THR A C 1
ATOM 1513 O O . THR A 1 192 ? -6.402 -7.697 7.626 1.00 92.25 192 THR A O 1
ATOM 1516 N N . LEU A 1 193 ? -5.002 -8.428 6.018 1.00 92.38 193 LEU A N 1
ATOM 1517 C CA . LEU A 1 193 ? -4.990 -7.197 5.247 1.00 92.38 193 LEU A CA 1
ATOM 1518 C C . LEU A 1 193 ? -5.481 -7.465 3.827 1.00 92.38 193 LEU A C 1
ATOM 1520 O O . LEU A 1 193 ? -4.849 -8.229 3.095 1.00 92.38 193 LEU A O 1
ATOM 1524 N N . HIS A 1 194 ? -6.574 -6.817 3.441 1.00 94.00 194 HIS A N 1
ATOM 1525 C CA . HIS A 1 194 ? -7.161 -6.898 2.113 1.00 94.00 194 HIS A CA 1
ATOM 1526 C C . HIS A 1 194 ? -7.045 -5.545 1.396 1.00 94.00 194 HIS A C 1
ATOM 1528 O O . HIS A 1 194 ? -7.633 -4.551 1.815 1.00 94.00 194 HIS A O 1
ATOM 1534 N N . ARG A 1 195 ? -6.246 -5.493 0.320 1.00 93.31 195 ARG A N 1
ATOM 1535 C CA . ARG A 1 195 ? -6.075 -4.293 -0.517 1.00 93.31 195 ARG A CA 1
ATOM 1536 C C . ARG A 1 195 ? -7.031 -4.326 -1.705 1.00 93.31 195 ARG A C 1
ATOM 1538 O O . ARG A 1 195 ? -6.714 -4.961 -2.711 1.00 93.31 195 ARG A O 1
ATOM 1545 N N . ALA A 1 196 ? -8.143 -3.608 -1.588 1.00 93.75 196 ALA A N 1
ATOM 1546 C CA . ALA A 1 196 ? -9.176 -3.502 -2.609 1.00 93.75 196 ALA A CA 1
ATOM 1547 C C . ALA A 1 196 ? -8.968 -2.223 -3.439 1.00 93.75 196 ALA A C 1
ATOM 1549 O O . ALA A 1 196 ? -9.351 -1.126 -3.050 1.00 93.75 196 ALA A O 1
ATOM 1550 N N . LEU A 1 197 ? -8.293 -2.359 -4.586 1.00 85.94 197 LEU A N 1
ATOM 1551 C CA . LEU A 1 197 ? -7.987 -1.235 -5.491 1.00 85.94 197 LEU A CA 1
ATOM 1552 C C . LEU A 1 197 ? -9.088 -0.966 -6.531 1.00 85.94 197 LEU A C 1
ATOM 1554 O O . LEU A 1 197 ? -8.948 -0.067 -7.352 1.00 85.94 197 LEU A O 1
ATOM 1558 N N . ARG A 1 198 ? -10.137 -1.795 -6.562 1.00 86.94 198 ARG A N 1
ATOM 1559 C CA . ARG A 1 198 ? -11.212 -1.752 -7.567 1.00 86.94 198 ARG A CA 1
ATOM 1560 C C . ARG A 1 198 ? -12.553 -1.345 -6.955 1.00 86.94 198 ARG A C 1
ATOM 1562 O O . ARG A 1 198 ? -13.589 -1.794 -7.424 1.00 86.94 198 ARG A O 1
ATOM 1569 N N . CYS A 1 199 ? -12.500 -0.506 -5.929 1.00 91.12 199 CYS A N 1
ATOM 1570 C CA . CYS A 1 199 ? -13.665 0.055 -5.257 1.00 91.12 199 CYS A CA 1
ATOM 1571 C C . CYS A 1 199 ? -13.769 1.532 -5.656 1.00 91.12 199 CYS A C 1
ATOM 1573 O O . CYS A 1 199 ? -12.928 2.317 -5.208 1.00 91.12 199 CYS A O 1
ATOM 1575 N N . PRO A 1 200 ? -14.697 1.907 -6.555 1.00 88.31 200 PRO A N 1
ATOM 1576 C CA . PRO A 1 200 ? -14.865 3.298 -6.962 1.00 88.31 200 PRO A CA 1
ATOM 1577 C C . PRO A 1 200 ? -15.472 4.173 -5.859 1.00 88.31 200 PRO A C 1
ATOM 1579 O O . PRO A 1 200 ? -15.233 5.376 -5.878 1.00 88.31 200 PRO A O 1
ATOM 1582 N N . THR A 1 201 ? -16.205 3.589 -4.905 1.00 93.94 201 THR A N 1
ATOM 1583 C CA . THR A 1 201 ? -16.805 4.308 -3.770 1.00 93.94 201 THR A CA 1
ATOM 1584 C C . THR A 1 201 ? -16.381 3.722 -2.419 1.00 93.94 201 THR A C 1
ATOM 1586 O O . THR A 1 201 ? -15.849 2.606 -2.342 1.00 93.94 201 THR A O 1
ATOM 1589 N N . LEU A 1 202 ? -16.616 4.469 -1.331 1.00 96.00 202 LEU A N 1
ATOM 1590 C CA . LEU A 1 202 ? -16.434 3.949 0.028 1.00 96.00 202 LEU A CA 1
ATOM 1591 C C . LEU A 1 202 ? -17.445 2.854 0.389 1.00 96.00 202 LEU A C 1
ATOM 1593 O O . LEU A 1 202 ? -17.108 1.981 1.187 1.00 96.00 202 LEU A O 1
ATOM 1597 N N . GLU A 1 203 ? -18.633 2.872 -0.217 1.00 96.69 203 GLU A N 1
ATOM 1598 C CA . GLU A 1 203 ? -19.643 1.818 -0.074 1.00 96.69 203 GLU A CA 1
ATOM 1599 C C . GLU A 1 203 ? -19.113 0.492 -0.629 1.00 96.69 203 GLU A C 1
ATOM 1601 O O . GLU A 1 203 ? -19.044 -0.487 0.108 1.00 96.69 203 GLU A O 1
ATOM 1606 N N . ASP A 1 204 ? -18.573 0.489 -1.855 1.00 96.62 204 ASP A N 1
ATOM 1607 C CA . ASP A 1 204 ? -17.967 -0.713 -2.451 1.00 96.62 204 ASP A CA 1
ATOM 1608 C C . ASP A 1 204 ? -16.799 -1.248 -1.604 1.00 96.62 204 ASP A C 1
ATOM 1610 O O . ASP A 1 204 ? -16.572 -2.453 -1.495 1.00 96.62 204 ASP A O 1
ATOM 1614 N N . LEU A 1 205 ? -16.011 -0.344 -1.008 1.00 97.38 205 LEU A N 1
ATOM 1615 C CA . LEU A 1 205 ? -14.899 -0.718 -0.135 1.00 97.38 205 LEU A CA 1
ATOM 1616 C C . LEU A 1 205 ? -15.390 -1.323 1.191 1.00 97.38 205 LEU A C 1
ATOM 1618 O O . LEU A 1 205 ? -14.733 -2.213 1.743 1.00 97.38 205 LEU A O 1
ATOM 1622 N N . PHE A 1 206 ? -16.517 -0.835 1.708 1.00 96.12 206 PHE A N 1
ATOM 1623 C CA . PHE A 1 206 ? -17.155 -1.364 2.907 1.00 96.12 206 PHE A CA 1
ATOM 1624 C C . PHE A 1 206 ? -17.822 -2.721 2.640 1.00 96.12 206 PHE A C 1
ATOM 1626 O O . PHE A 1 206 ? -17.681 -3.635 3.454 1.00 96.12 206 PHE A O 1
ATOM 1633 N N . ASP A 1 207 ? -18.431 -2.911 1.472 1.00 95.69 207 ASP A N 1
ATOM 1634 C CA . ASP A 1 207 ? -18.981 -4.198 1.040 1.00 95.69 207 ASP A CA 1
ATOM 1635 C C . ASP A 1 207 ? -17.886 -5.266 0.904 1.00 95.69 207 ASP A C 1
ATOM 1637 O O . ASP A 1 207 ? -18.016 -6.367 1.442 1.00 95.69 207 ASP A O 1
ATOM 1641 N N . GLU A 1 208 ? -16.742 -4.927 0.298 1.00 96.19 208 GLU A N 1
ATOM 1642 C CA . GLU A 1 208 ? -15.559 -5.805 0.262 1.00 96.19 208 GLU A CA 1
ATOM 1643 C C . GLU A 1 208 ? -15.037 -6.134 1.671 1.00 96.19 208 GLU A C 1
ATOM 1645 O O . GLU A 1 208 ? -14.496 -7.217 1.923 1.00 96.19 208 GLU A O 1
ATOM 1650 N N . HIS A 1 209 ? -15.197 -5.218 2.631 1.00 95.38 209 HIS A N 1
ATOM 1651 C CA . HIS A 1 209 ? -14.891 -5.502 4.030 1.00 95.38 209 HIS A CA 1
ATOM 1652 C C . HIS A 1 209 ? -15.869 -6.512 4.639 1.00 95.38 209 HIS A C 1
ATOM 1654 O O . HIS A 1 209 ? -15.428 -7.469 5.281 1.00 95.38 209 HIS A O 1
ATOM 1660 N N . GLY A 1 210 ? -17.172 -6.349 4.405 1.00 92.56 210 GLY A N 1
ATOM 1661 C CA . GLY A 1 210 ? -18.194 -7.313 4.814 1.00 92.56 210 GLY A CA 1
ATOM 1662 C C . GLY A 1 210 ? -17.949 -8.703 4.223 1.00 92.56 210 GLY A C 1
ATOM 1663 O O . GLY A 1 210 ? -17.955 -9.698 4.951 1.00 92.56 210 GLY A O 1
ATOM 1664 N N . GLU A 1 211 ? -17.627 -8.777 2.932 1.00 93.56 211 GLU A N 1
ATOM 1665 C CA . GLU A 1 211 ? -17.296 -10.029 2.251 1.00 93.56 211 GLU A CA 1
ATOM 1666 C C . GLU A 1 211 ? -16.027 -10.680 2.812 1.00 93.56 211 GLU A C 1
ATOM 1668 O O . GLU A 1 211 ? -16.012 -11.893 3.044 1.00 93.56 211 GLU A O 1
ATOM 1673 N N . LEU A 1 212 ? -14.983 -9.899 3.119 1.00 92.94 212 LEU A N 1
ATOM 1674 C CA . LEU A 1 212 ? -13.791 -10.404 3.804 1.00 92.94 212 LEU A CA 1
ATOM 1675 C C . LEU A 1 212 ? -14.159 -11.077 5.132 1.00 92.94 212 LEU A C 1
ATOM 1677 O O . LEU A 1 212 ? -13.675 -12.176 5.414 1.00 92.94 212 LEU A O 1
ATOM 1681 N N . LEU A 1 213 ? -14.994 -10.434 5.949 1.00 89.94 213 LEU A N 1
ATOM 1682 C CA . LEU A 1 213 ? -15.425 -10.975 7.238 1.00 89.94 213 LEU A CA 1
ATOM 1683 C C . LEU A 1 213 ? -16.255 -12.249 7.056 1.00 89.94 213 LEU A C 1
ATOM 1685 O O . LEU A 1 213 ? -15.955 -13.273 7.675 1.00 89.94 213 LEU A O 1
ATOM 1689 N N . ARG A 1 214 ? -17.231 -12.219 6.143 1.00 89.56 214 ARG A N 1
ATOM 1690 C CA . ARG A 1 214 ? -18.119 -13.344 5.830 1.00 89.56 214 ARG A CA 1
ATOM 1691 C C . ARG A 1 214 ? -17.348 -14.571 5.344 1.00 89.56 214 ARG A C 1
ATOM 1693 O O . ARG A 1 214 ? -17.560 -15.669 5.853 1.00 89.56 214 ARG A O 1
ATOM 1700 N N . LEU A 1 215 ? -16.419 -14.395 4.402 1.00 90.75 215 LEU A N 1
ATOM 1701 C CA . LEU A 1 215 ? -15.586 -15.480 3.862 1.00 90.75 215 LEU A CA 1
ATOM 1702 C C . LEU A 1 215 ? -14.686 -16.128 4.920 1.00 90.75 215 LEU A C 1
ATOM 1704 O O . LEU A 1 215 ? -14.270 -17.273 4.751 1.00 90.75 215 LEU A O 1
ATOM 1708 N N . ASN A 1 216 ? -14.385 -15.408 6.000 1.00 87.81 216 ASN A N 1
ATOM 1709 C CA . ASN A 1 216 ? -13.569 -15.902 7.102 1.00 87.81 216 ASN A CA 1
ATOM 1710 C C . ASN A 1 216 ? -14.396 -16.326 8.327 1.00 87.81 216 ASN A C 1
ATOM 1712 O O . ASN A 1 216 ? -13.813 -16.624 9.366 1.00 87.81 216 ASN A O 1
ATOM 1716 N N . GLY A 1 217 ? -15.729 -16.379 8.213 1.00 82.88 217 GLY A N 1
ATOM 1717 C CA . GLY A 1 217 ? -16.612 -16.811 9.298 1.00 82.88 217 GLY A CA 1
ATOM 1718 C C . GLY A 1 217 ? -16.624 -15.866 10.502 1.00 82.88 217 GLY A C 1
ATOM 1719 O O . GLY A 1 217 ? -16.938 -16.293 11.611 1.00 82.88 217 GLY A O 1
ATOM 1720 N N . VAL A 1 218 ? -16.267 -14.592 10.310 1.00 80.00 218 VAL A N 1
ATOM 1721 C CA . VAL A 1 218 ? -16.333 -13.576 11.364 1.00 80.00 218 VAL A CA 1
ATOM 1722 C C . VAL A 1 218 ? -17.781 -13.100 11.466 1.00 80.00 218 VAL A C 1
ATOM 1724 O O . VAL A 1 218 ? -18.174 -12.112 10.852 1.00 80.00 218 VAL A O 1
ATOM 1727 N N . GLU A 1 219 ? -18.606 -13.848 12.197 1.00 65.75 219 GLU A N 1
ATOM 1728 C CA . GLU A 1 219 ? -20.003 -13.475 12.427 1.00 65.75 219 GLU A CA 1
ATOM 1729 C C . GLU A 1 219 ? -20.118 -12.309 13.419 1.00 65.75 219 GLU A C 1
ATOM 1731 O O . GLU A 1 219 ? -19.366 -12.221 14.394 1.00 65.75 219 GLU A O 1
ATOM 1736 N N . ALA A 1 220 ? -21.127 -11.453 13.225 1.00 57.09 220 ALA A N 1
ATOM 1737 C CA . ALA A 1 220 ? -21.464 -10.340 14.121 1.00 57.09 220 ALA A CA 1
ATOM 1738 C C . ALA A 1 220 ? -21.675 -10.771 15.592 1.00 57.09 220 ALA A C 1
ATOM 1740 O O . ALA A 1 220 ? -21.509 -9.962 16.498 1.00 57.09 220 ALA A O 1
ATOM 1741 N N . ALA A 1 221 ? -21.990 -12.050 15.839 1.00 48.88 221 ALA A N 1
ATOM 1742 C CA . ALA A 1 221 ? -22.129 -12.634 17.176 1.00 48.88 221 ALA A CA 1
ATOM 1743 C C . ALA A 1 221 ? -20.790 -13.061 17.831 1.00 48.88 221 ALA A C 1
ATOM 1745 O O . ALA A 1 221 ? -20.734 -13.229 19.049 1.00 48.88 221 ALA A O 1
ATOM 1746 N N . ALA A 1 222 ? -19.717 -13.235 17.047 1.00 48.34 222 ALA A N 1
ATOM 1747 C CA . ALA A 1 222 ? -18.379 -13.653 17.494 1.00 48.34 222 ALA A CA 1
ATOM 1748 C C . ALA A 1 222 ? -17.330 -12.526 17.416 1.00 48.34 222 ALA A C 1
ATOM 1750 O O . ALA A 1 222 ? -16.272 -12.591 18.058 1.00 48.34 222 ALA A O 1
ATOM 1751 N N . ALA A 1 223 ? -17.618 -11.470 16.654 1.00 51.16 223 ALA A N 1
ATOM 1752 C CA . ALA A 1 223 ? -16.896 -10.216 16.730 1.00 51.16 223 ALA A CA 1
ATOM 1753 C C . ALA A 1 223 ? -17.106 -9.640 18.133 1.00 51.16 223 ALA A C 1
ATOM 1755 O O . ALA A 1 223 ? -18.201 -9.236 18.521 1.00 51.16 223 ALA A O 1
ATOM 1756 N N . ALA A 1 224 ? -16.057 -9.669 18.949 1.00 54.59 224 ALA A N 1
ATOM 1757 C CA . ALA A 1 224 ? -16.144 -9.031 20.242 1.00 54.59 224 ALA A CA 1
ATOM 1758 C C . ALA A 1 224 ? -16.357 -7.545 20.003 1.00 54.59 224 ALA A C 1
ATOM 1760 O O . ALA A 1 224 ? -15.511 -6.916 19.364 1.00 54.59 224 ALA A O 1
ATOM 1761 N N . LEU A 1 225 ? -17.466 -7.026 20.537 1.00 58.09 225 LEU A N 1
ATOM 1762 C CA . LEU A 1 225 ? -17.753 -5.601 20.576 1.00 58.09 225 LEU A CA 1
ATOM 1763 C C . LEU A 1 225 ? -16.453 -4.853 20.865 1.00 58.09 225 LEU A C 1
ATOM 1765 O O . LEU A 1 225 ? -15.781 -5.087 21.877 1.00 58.09 225 LEU A O 1
ATOM 1769 N N . LEU A 1 226 ? -16.073 -4.003 19.924 1.00 62.75 226 LEU A N 1
ATOM 1770 C CA . LEU A 1 226 ? -14.985 -3.064 20.031 1.00 62.75 226 LEU A CA 1
ATOM 1771 C C . LEU A 1 226 ? -15.217 -2.301 21.344 1.00 62.75 226 LEU A C 1
ATOM 1773 O O . LEU A 1 226 ? -16.176 -1.540 21.417 1.00 62.75 226 LEU A O 1
ATOM 1777 N N . PRO A 1 227 ? -14.409 -2.511 22.408 1.00 56.75 227 PRO A N 1
ATOM 1778 C CA . PRO 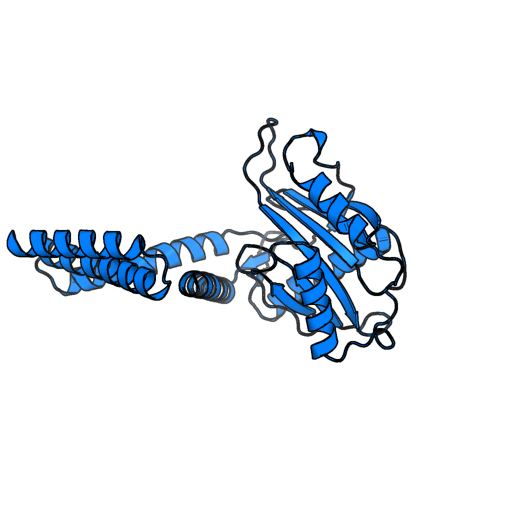A 1 227 ? -14.900 -2.319 23.780 1.00 56.75 227 PRO A CA 1
ATOM 1779 C C . PRO A 1 227 ? -15.161 -0.876 24.232 1.00 56.75 227 PRO A C 1
ATOM 1781 O O . PRO A 1 227 ? -15.349 -0.660 25.424 1.00 56.75 227 PRO A O 1
ATOM 1784 N N . ALA A 1 228 ? -15.118 0.109 23.341 1.00 61.53 228 ALA A N 1
ATOM 1785 C CA . ALA A 1 228 ? -15.487 1.483 23.633 1.00 61.53 228 ALA A CA 1
ATOM 1786 C C . ALA A 1 228 ? -15.616 2.295 22.335 1.00 61.53 228 ALA A C 1
ATOM 1788 O O . ALA A 1 228 ? -14.803 2.153 21.416 1.00 61.53 228 ALA A O 1
ATOM 1789 N N . VAL A 1 229 ? -16.630 3.155 22.327 1.00 72.00 229 VAL A N 1
ATOM 1790 C CA . VAL A 1 229 ? -16.924 4.205 21.344 1.00 72.00 229 VAL A CA 1
ATOM 1791 C C . VAL A 1 229 ? -16.151 5.472 21.759 1.00 72.00 229 VAL A C 1
ATOM 1793 O O . VAL A 1 229 ? -15.927 5.698 22.952 1.00 72.00 229 VAL A O 1
ATOM 1796 N N . GLY A 1 230 ? -15.707 6.284 20.800 1.00 83.88 230 GLY A N 1
ATOM 1797 C CA . GLY A 1 230 ? -14.962 7.527 21.021 1.00 83.88 230 GLY A CA 1
ATOM 1798 C C . GLY A 1 230 ? -13.496 7.503 20.570 1.00 83.88 230 GLY A C 1
ATOM 1799 O O . GLY A 1 230 ? -12.927 6.464 20.232 1.00 83.88 230 GLY A O 1
ATOM 1800 N N . LEU A 1 231 ? -12.875 8.686 20.590 1.00 89.56 231 LEU A N 1
ATOM 1801 C CA . LEU A 1 231 ? -11.551 8.948 20.017 1.00 89.56 231 LEU A CA 1
ATOM 1802 C C . LEU A 1 231 ? -10.445 8.057 20.589 1.00 89.56 231 LEU A C 1
ATOM 1804 O O . LEU A 1 231 ? -9.764 7.350 19.854 1.00 89.56 231 LEU A O 1
ATOM 1808 N N . GLU A 1 232 ? -10.270 8.072 21.908 1.00 90.50 232 GLU A N 1
ATOM 1809 C CA . GLU A 1 232 ? -9.134 7.424 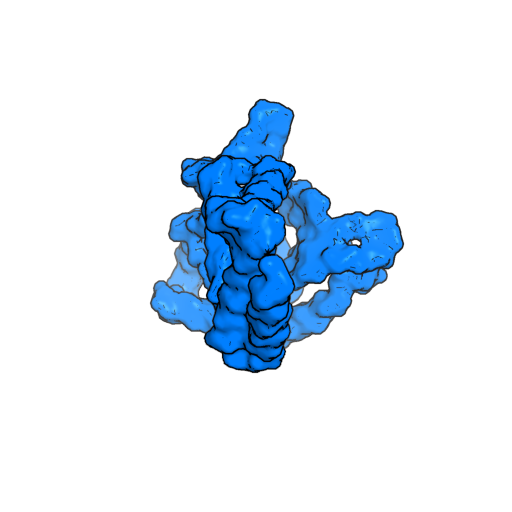22.565 1.00 90.50 232 GLU A CA 1
ATOM 1810 C C . GLU A 1 232 ? -9.119 5.883 22.396 1.00 90.50 232 GLU A C 1
ATOM 1812 O O . GLU A 1 232 ? -8.053 5.300 22.171 1.00 90.50 232 GLU A O 1
ATOM 1817 N N . PRO A 1 233 ? -10.263 5.172 22.454 1.00 87.69 233 PRO A N 1
ATOM 1818 C CA . PRO A 1 233 ? -10.339 3.764 22.058 1.00 87.69 233 PRO A CA 1
ATOM 1819 C C . PRO A 1 233 ? -9.970 3.486 20.593 1.00 87.69 233 PRO A C 1
ATOM 1821 O O . PRO A 1 233 ? -9.241 2.525 20.327 1.00 87.69 233 PRO A O 1
ATOM 1824 N N . VAL A 1 234 ? -10.471 4.294 19.649 1.00 89.06 234 VAL A N 1
ATOM 1825 C CA . VAL A 1 234 ? -10.204 4.143 18.204 1.00 89.06 234 VAL A CA 1
ATOM 1826 C C . VAL A 1 234 ? -8.722 4.389 17.918 1.00 89.06 234 VAL A C 1
ATOM 1828 O O . VAL A 1 234 ? -8.051 3.548 17.314 1.00 89.06 234 VAL A O 1
ATOM 1831 N N . ARG A 1 235 ? -8.184 5.486 18.457 1.00 91.75 235 ARG A N 1
ATOM 1832 C CA . ARG A 1 235 ? -6.772 5.868 18.388 1.00 91.75 235 ARG A CA 1
ATOM 1833 C C . ARG A 1 235 ? -5.857 4.744 18.863 1.00 91.75 235 ARG A C 1
ATOM 1835 O O . ARG A 1 235 ? -5.032 4.251 18.093 1.00 91.75 235 ARG A O 1
ATOM 1842 N N . ARG A 1 236 ? -6.043 4.269 20.101 1.00 89.56 236 ARG A N 1
ATOM 1843 C CA . ARG A 1 236 ? -5.196 3.215 20.690 1.00 89.56 236 ARG A CA 1
ATOM 1844 C C . ARG A 1 236 ? -5.226 1.914 19.897 1.00 89.56 236 ARG A C 1
ATOM 1846 O O . ARG A 1 236 ? -4.237 1.174 19.877 1.00 89.56 236 ARG A O 1
ATOM 1853 N N . ARG A 1 237 ? -6.342 1.602 19.235 1.00 88.62 237 ARG A N 1
ATOM 1854 C CA . ARG A 1 237 ? -6.429 0.410 18.390 1.00 88.62 237 ARG A CA 1
ATOM 1855 C C . ARG A 1 237 ? -5.596 0.550 17.126 1.00 88.62 237 ARG A C 1
ATOM 1857 O O . ARG A 1 237 ? -4.833 -0.367 16.822 1.00 88.62 237 ARG A O 1
ATOM 1864 N N . LEU A 1 238 ? -5.696 1.684 16.437 1.00 90.44 238 LEU A N 1
ATOM 1865 C CA . LEU A 1 238 ? -4.876 1.952 15.259 1.00 90.44 238 LEU A CA 1
ATOM 1866 C C . LEU A 1 238 ? -3.382 1.947 15.621 1.00 90.44 238 LEU A C 1
ATOM 1868 O O . LEU A 1 238 ? -2.597 1.256 14.973 1.00 90.44 238 LEU A O 1
ATOM 1872 N N . GLU A 1 239 ? -2.995 2.591 16.725 1.00 91.62 239 GLU A N 1
ATOM 1873 C CA . GLU A 1 239 ? -1.620 2.532 17.243 1.00 91.62 239 GLU A CA 1
ATOM 1874 C C . GLU A 1 239 ? -1.168 1.099 17.546 1.00 91.62 239 GLU A C 1
ATOM 1876 O O . GLU A 1 239 ? -0.048 0.713 17.209 1.00 91.62 239 GLU A O 1
ATOM 1881 N N . THR A 1 240 ? -2.041 0.272 18.129 1.00 89.12 240 THR A N 1
ATOM 1882 C CA . THR A 1 240 ? -1.744 -1.141 18.404 1.00 89.12 240 THR A CA 1
ATOM 1883 C C . THR A 1 240 ? -1.477 -1.920 17.117 1.00 89.12 240 THR A C 1
ATOM 1885 O O . THR A 1 240 ? -0.532 -2.713 17.064 1.00 89.12 240 THR A O 1
ATOM 1888 N N . VAL A 1 241 ? -2.278 -1.702 16.070 1.00 89.56 241 VAL A N 1
ATOM 1889 C CA . VAL A 1 241 ? -2.077 -2.324 14.752 1.00 89.56 241 VAL A CA 1
ATOM 1890 C C . VAL A 1 241 ? -0.734 -1.887 14.159 1.00 89.56 241 VAL A C 1
ATOM 1892 O O . VAL A 1 241 ? 0.076 -2.740 13.781 1.00 89.56 241 VAL A O 1
ATOM 1895 N N . LEU A 1 242 ? -0.447 -0.582 14.160 1.00 89.94 242 LEU A N 1
ATOM 1896 C CA . LEU A 1 242 ? 0.803 -0.012 13.646 1.00 89.94 242 LEU A CA 1
ATOM 1897 C C . LEU A 1 242 ? 2.037 -0.521 14.413 1.00 89.94 242 LEU A C 1
ATOM 1899 O O . LEU A 1 242 ? 3.035 -0.917 13.806 1.00 89.94 242 LEU A O 1
ATOM 1903 N N . ALA A 1 243 ? 1.971 -0.578 15.743 1.00 89.50 243 ALA A N 1
ATOM 1904 C CA . ALA A 1 243 ? 3.062 -1.057 16.584 1.00 89.50 243 ALA A CA 1
ATOM 1905 C C . ALA A 1 243 ? 3.335 -2.557 16.377 1.00 89.50 243 ALA A C 1
ATOM 1907 O O . ALA A 1 243 ? 4.491 -2.966 16.225 1.00 89.50 243 ALA A O 1
ATOM 1908 N N . ARG A 1 244 ? 2.281 -3.388 16.315 1.00 90.00 244 ARG A N 1
ATOM 1909 C CA . ARG A 1 244 ? 2.399 -4.833 16.034 1.00 90.00 244 ARG A CA 1
ATOM 1910 C C . ARG A 1 244 ? 3.027 -5.085 14.666 1.00 90.00 244 ARG A C 1
ATOM 1912 O O . ARG A 1 244 ? 3.885 -5.960 14.543 1.00 90.00 244 ARG A O 1
ATOM 1919 N N . GLN A 1 245 ? 2.636 -4.300 13.665 1.00 90.88 245 GLN A N 1
ATOM 1920 C CA . GLN A 1 245 ? 3.198 -4.355 12.321 1.00 90.88 245 GLN A CA 1
ATOM 1921 C C . GLN A 1 245 ? 4.714 -4.111 12.336 1.00 90.88 245 GLN A C 1
ATOM 1923 O O . GLN A 1 245 ? 5.474 -4.919 11.795 1.00 90.88 245 GLN A O 1
ATOM 1928 N N . LEU A 1 246 ? 5.171 -3.029 12.975 1.00 90.62 246 LEU A N 1
ATOM 1929 C CA . LEU A 1 246 ? 6.599 -2.712 13.068 1.00 90.62 246 LEU A CA 1
ATOM 1930 C C . LEU A 1 246 ? 7.367 -3.798 13.820 1.00 90.62 246 LEU A C 1
ATOM 1932 O O . LEU A 1 246 ? 8.378 -4.296 13.321 1.00 90.62 246 LEU A O 1
ATOM 1936 N N . HIS A 1 247 ? 6.859 -4.214 14.982 1.00 91.38 247 HIS A N 1
ATOM 1937 C CA . HIS A 1 247 ? 7.503 -5.229 15.809 1.00 91.38 247 HIS A CA 1
ATOM 1938 C C . HIS A 1 247 ? 7.700 -6.547 15.052 1.00 91.38 247 HIS A C 1
ATOM 1940 O O . HIS A 1 247 ? 8.810 -7.079 15.015 1.00 91.38 247 HIS A O 1
ATOM 1946 N N . TYR A 1 248 ? 6.655 -7.033 14.379 1.00 93.50 248 TYR A N 1
ATOM 1947 C CA . TYR A 1 248 ? 6.731 -8.251 13.579 1.00 93.50 248 TYR A CA 1
ATOM 1948 C C . TYR A 1 248 ? 7.748 -8.133 12.440 1.00 93.50 248 TYR A C 1
ATOM 1950 O O . TYR A 1 248 ? 8.526 -9.055 12.204 1.00 93.50 248 TYR A O 1
ATOM 1958 N N . ASN A 1 249 ? 7.801 -6.988 11.757 1.00 93.81 249 ASN A N 1
ATOM 1959 C CA . ASN A 1 249 ? 8.734 -6.787 10.649 1.00 93.81 249 ASN A CA 1
ATOM 1960 C C . ASN A 1 249 ? 10.197 -6.713 11.094 1.00 93.81 249 ASN A C 1
ATOM 1962 O O . ASN A 1 249 ? 11.081 -7.133 10.343 1.00 93.81 249 ASN A O 1
ATOM 1966 N N . VAL A 1 250 ? 10.454 -6.250 12.317 1.00 93.19 250 VAL A N 1
ATOM 1967 C CA . VAL A 1 250 ? 11.770 -6.362 12.956 1.00 93.19 250 VAL A CA 1
ATOM 1968 C C . VAL A 1 250 ? 12.078 -7.822 13.286 1.00 93.19 250 VAL A C 1
ATOM 1970 O O . VAL A 1 250 ? 13.129 -8.316 12.890 1.00 93.19 250 VAL A O 1
ATOM 1973 N N . GLN A 1 251 ? 11.154 -8.535 13.941 1.00 93.94 251 GLN A N 1
ATOM 1974 C CA . GLN A 1 251 ? 11.339 -9.941 14.331 1.00 93.94 251 GLN A CA 1
ATOM 1975 C C . GLN A 1 251 ? 11.656 -10.842 13.140 1.00 93.94 251 GLN A C 1
ATOM 1977 O O . GLN A 1 251 ? 12.574 -11.655 13.191 1.00 93.94 251 GLN A O 1
ATOM 1982 N N . VAL A 1 252 ? 10.913 -10.692 12.044 1.00 94.19 252 VAL A N 1
ATOM 1983 C CA . VAL A 1 252 ? 11.142 -11.511 10.856 1.00 94.19 252 VAL A CA 1
ATOM 1984 C C . VAL A 1 252 ? 12.350 -11.044 10.055 1.00 94.19 252 VAL A C 1
ATOM 1986 O O . VAL A 1 252 ? 12.740 -11.774 9.156 1.00 94.19 252 VAL A O 1
ATOM 1989 N N . GLY A 1 253 ? 12.944 -9.876 10.328 1.00 93.19 253 GLY A N 1
ATOM 1990 C CA . GLY A 1 253 ? 14.133 -9.358 9.638 1.00 93.19 253 GLY A CA 1
ATOM 1991 C C . GLY A 1 253 ? 13.848 -8.630 8.318 1.00 93.19 253 GLY A C 1
ATOM 1992 O O . GLY A 1 253 ? 14.687 -8.623 7.415 1.00 93.19 253 GLY A O 1
ATOM 1993 N N . VAL A 1 254 ? 12.647 -8.071 8.146 1.00 93.25 254 VAL A N 1
ATOM 1994 C CA . VAL A 1 254 ? 12.358 -7.093 7.072 1.00 93.25 254 VAL A CA 1
ATOM 1995 C C . VAL A 1 254 ? 12.926 -5.730 7.452 1.00 93.25 254 VAL A C 1
ATOM 1997 O O . VAL A 1 254 ? 13.561 -5.074 6.630 1.00 93.25 254 VAL A O 1
ATOM 2000 N N . LEU A 1 255 ? 12.758 -5.350 8.717 1.00 93.19 255 LEU A N 1
ATOM 2001 C CA . LEU A 1 255 ? 13.336 -4.156 9.308 1.00 93.19 255 LEU A CA 1
ATOM 2002 C C . LEU A 1 255 ? 14.513 -4.527 10.211 1.00 93.19 255 LEU A C 1
ATOM 2004 O O . LEU A 1 255 ? 14.567 -5.610 10.789 1.00 93.19 255 LEU A O 1
ATOM 2008 N N . THR A 1 256 ? 15.457 -3.605 10.334 1.00 91.56 256 THR A N 1
ATOM 2009 C CA . THR A 1 256 ? 16.618 -3.695 11.225 1.00 91.56 256 THR A CA 1
ATOM 2010 C C . THR A 1 256 ? 16.715 -2.419 12.041 1.00 91.56 256 THR A C 1
ATOM 2012 O O . THR A 1 256 ? 16.417 -1.341 11.527 1.00 91.56 256 THR A O 1
ATOM 2015 N N . ARG A 1 257 ? 17.125 -2.542 13.307 1.00 86.81 257 ARG A N 1
ATOM 2016 C CA . ARG A 1 257 ? 17.407 -1.384 14.162 1.00 86.81 257 ARG A CA 1
ATOM 2017 C C . ARG A 1 257 ? 18.594 -0.605 13.611 1.00 86.81 257 ARG A C 1
ATOM 2019 O O . ARG A 1 257 ? 19.552 -1.194 13.101 1.00 86.81 257 ARG A O 1
ATOM 2026 N N . GLU A 1 258 ? 18.515 0.712 13.694 1.00 77.62 258 GLU A N 1
ATOM 2027 C CA . GLU A 1 258 ? 19.660 1.573 13.443 1.00 77.62 258 GLU A CA 1
ATOM 2028 C C . GLU A 1 258 ? 20.608 1.529 14.649 1.00 77.62 258 GLU A C 1
ATOM 2030 O O . GLU A 1 258 ? 20.167 1.446 15.791 1.00 77.62 258 GLU A O 1
ATOM 2035 N N . GLY A 1 259 ? 21.920 1.488 14.402 1.00 66.50 259 GLY A N 1
ATOM 2036 C CA . GLY A 1 259 ? 22.904 1.286 15.473 1.00 66.50 259 GLY A CA 1
ATOM 2037 C C . GLY A 1 259 ? 23.104 2.507 16.375 1.00 66.50 259 GLY A C 1
ATOM 2038 O O . GLY A 1 259 ? 23.514 2.344 17.517 1.00 66.50 259 GLY A O 1
ATOM 2039 N N . VAL A 1 260 ? 22.824 3.712 15.866 1.00 60.00 260 VAL A N 1
ATOM 2040 C CA . VAL A 1 260 ? 23.132 4.996 16.530 1.00 60.00 260 VAL A CA 1
ATOM 2041 C C . VAL A 1 260 ? 21.885 5.902 16.645 1.00 60.00 260 VAL A C 1
ATOM 2043 O O . VAL A 1 260 ? 21.976 7.012 17.149 1.00 60.00 260 VAL A O 1
ATOM 2046 N N . GLY A 1 261 ? 20.700 5.436 16.227 1.00 62.50 261 GLY A N 1
ATOM 2047 C CA . GLY A 1 261 ? 19.453 6.219 16.228 1.00 62.50 261 GLY A CA 1
ATOM 2048 C C . GLY A 1 261 ? 18.241 5.436 16.743 1.00 62.50 261 GLY A C 1
ATOM 2049 O O . GLY A 1 261 ? 18.265 4.207 16.794 1.00 62.50 261 GLY A O 1
ATOM 2050 N N . ASP A 1 262 ? 17.161 6.141 17.100 1.00 70.31 262 ASP A N 1
ATOM 2051 C CA . ASP A 1 262 ? 15.909 5.544 17.609 1.00 70.31 262 ASP A CA 1
ATOM 2052 C C . ASP A 1 262 ? 14.919 5.175 16.481 1.00 70.31 262 ASP A C 1
ATOM 2054 O O . ASP A 1 262 ? 13.713 5.429 16.536 1.00 70.31 262 ASP A O 1
ATOM 2058 N N . GLY A 1 263 ? 15.452 4.579 15.412 1.00 82.31 263 GLY A N 1
ATOM 2059 C CA . GLY A 1 263 ? 14.723 4.260 14.188 1.00 82.31 263 GLY A CA 1
ATOM 2060 C C . GLY A 1 263 ? 14.973 2.847 13.662 1.00 82.31 263 GLY A C 1
ATOM 2061 O O . GLY A 1 263 ? 15.878 2.115 14.081 1.00 82.31 263 GLY A O 1
ATOM 2062 N N . PHE A 1 264 ? 14.141 2.456 12.706 1.00 88.75 264 PHE A N 1
ATOM 2063 C CA . PHE A 1 264 ? 14.283 1.250 11.909 1.00 88.75 264 PHE A CA 1
ATOM 2064 C C . PHE A 1 264 ? 14.584 1.606 10.456 1.00 88.75 264 PHE A C 1
ATOM 2066 O O . PHE A 1 264 ? 14.115 2.610 9.932 1.00 88.75 264 PHE A O 1
ATOM 2073 N N . ARG A 1 265 ? 15.300 0.719 9.773 1.00 90.50 265 ARG A N 1
ATOM 2074 C CA . ARG A 1 265 ? 15.520 0.773 8.323 1.00 90.50 265 ARG A CA 1
ATOM 2075 C C . ARG A 1 265 ? 15.251 -0.580 7.700 1.00 90.50 265 ARG A C 1
ATOM 2077 O O . ARG A 1 265 ? 15.396 -1.613 8.367 1.00 90.50 265 ARG A O 1
ATOM 2084 N N . TYR A 1 266 ? 14.938 -0.599 6.412 1.00 91.50 266 TYR A N 1
ATOM 2085 C CA . TYR A 1 266 ? 14.841 -1.854 5.677 1.00 91.50 266 TYR A CA 1
ATOM 2086 C C . TYR A 1 266 ? 16.173 -2.602 5.712 1.00 91.50 266 TYR A C 1
ATOM 2088 O O . TYR A 1 266 ? 17.229 -2.037 5.427 1.00 91.50 266 TYR A O 1
ATOM 2096 N N . SER A 1 267 ? 16.138 -3.890 6.049 1.00 93.12 267 SER A N 1
ATOM 2097 C CA . SER A 1 267 ? 17.274 -4.785 5.821 1.00 93.12 267 SER A CA 1
ATOM 2098 C C . SER A 1 267 ? 17.473 -4.982 4.314 1.00 93.12 267 SER A C 1
ATOM 2100 O O . SER A 1 267 ? 16.568 -4.702 3.531 1.00 93.12 267 SER A O 1
ATOM 2102 N N . TRP A 1 268 ? 18.619 -5.506 3.876 1.00 92.94 268 TRP A N 1
ATOM 2103 C CA . TRP A 1 268 ? 18.784 -5.898 2.467 1.00 92.94 268 TRP A CA 1
ATOM 2104 C C . TRP A 1 268 ? 17.691 -6.870 2.018 1.00 92.94 268 TRP A C 1
ATOM 2106 O O . TRP A 1 268 ? 17.065 -6.678 0.980 1.00 92.94 268 TRP A O 1
ATOM 2116 N N . ARG A 1 269 ? 17.385 -7.863 2.859 1.00 92.81 269 ARG A N 1
ATOM 2117 C CA . ARG A 1 269 ? 16.317 -8.833 2.603 1.00 92.81 269 ARG A CA 1
ATOM 2118 C C . ARG A 1 269 ? 14.941 -8.167 2.508 1.00 92.81 269 ARG A C 1
ATOM 2120 O O . ARG A 1 269 ? 14.126 -8.564 1.681 1.00 92.81 269 ARG A O 1
ATOM 2127 N N . GLY A 1 270 ? 14.678 -7.174 3.356 1.00 92.50 270 GLY A N 1
ATOM 2128 C CA . GLY A 1 270 ? 13.470 -6.356 3.299 1.00 92.50 270 GLY A CA 1
ATOM 2129 C C . GLY A 1 270 ? 13.394 -5.551 2.006 1.00 92.50 270 GLY A C 1
ATOM 2130 O O . GLY A 1 270 ? 12.393 -5.633 1.307 1.00 92.50 270 GLY A O 1
ATOM 2131 N N . ALA A 1 271 ? 14.473 -4.856 1.641 1.00 93.06 271 ALA A N 1
ATOM 2132 C CA . ALA A 1 271 ? 14.528 -4.023 0.445 1.00 93.06 271 ALA A CA 1
ATOM 2133 C C . ALA A 1 271 ? 14.294 -4.832 -0.843 1.00 93.06 271 ALA A C 1
ATOM 2135 O O . ALA A 1 271 ? 13.441 -4.462 -1.643 1.00 93.06 271 ALA A O 1
ATOM 2136 N N . PHE A 1 272 ? 14.962 -5.981 -1.010 1.00 92.69 272 PHE A N 1
ATOM 2137 C CA . PHE A 1 272 ? 14.729 -6.864 -2.162 1.00 92.69 272 PHE A CA 1
ATOM 2138 C C . PHE A 1 272 ? 13.299 -7.406 -2.214 1.00 92.69 272 PHE A C 1
ATOM 2140 O O . PHE A 1 272 ? 12.722 -7.528 -3.294 1.00 92.69 272 PHE A O 1
ATOM 2147 N N . ARG A 1 273 ? 12.703 -7.716 -1.055 1.00 91.62 273 ARG A N 1
ATOM 2148 C CA . ARG A 1 273 ? 11.311 -8.168 -0.992 1.00 91.62 273 ARG A CA 1
ATOM 2149 C C . ARG A 1 273 ? 10.358 -7.082 -1.489 1.00 91.62 273 ARG A C 1
ATOM 2151 O O . ARG A 1 273 ? 9.527 -7.377 -2.343 1.00 91.62 273 ARG A O 1
ATOM 2158 N N . VAL A 1 274 ? 10.471 -5.870 -0.946 1.00 90.75 274 VAL A N 1
ATOM 2159 C CA . VAL A 1 274 ? 9.602 -4.744 -1.320 1.00 90.75 274 VAL A CA 1
ATOM 2160 C C . VAL A 1 274 ? 9.793 -4.395 -2.788 1.00 90.75 274 VAL A C 1
ATOM 2162 O O . VAL A 1 274 ? 8.811 -4.224 -3.501 1.00 90.75 274 VAL A O 1
ATOM 2165 N N . ALA A 1 275 ? 11.036 -4.392 -3.273 1.00 90.75 275 ALA A N 1
ATOM 2166 C CA . ALA A 1 275 ? 11.304 -4.203 -4.690 1.00 90.75 275 ALA A CA 1
ATOM 2167 C C . ALA A 1 275 ? 10.568 -5.238 -5.553 1.00 90.75 275 ALA A C 1
ATOM 2169 O O . ALA A 1 275 ? 9.874 -4.873 -6.497 1.00 90.75 275 ALA A O 1
ATOM 2170 N N . GLY A 1 276 ? 10.627 -6.522 -5.185 1.00 89.81 276 GLY A N 1
ATOM 2171 C CA . GLY A 1 276 ? 9.876 -7.572 -5.875 1.00 89.81 276 GLY A CA 1
ATOM 2172 C C . GLY A 1 276 ? 8.352 -7.385 -5.837 1.00 89.81 276 GLY A C 1
ATOM 2173 O O . GLY A 1 276 ? 7.674 -7.744 -6.798 1.00 89.81 276 GLY A O 1
ATOM 2174 N N . GLU A 1 277 ? 7.796 -6.823 -4.760 1.00 87.62 277 GLU A N 1
ATOM 2175 C CA . GLU A 1 277 ? 6.368 -6.483 -4.672 1.00 87.62 277 GLU A CA 1
ATOM 2176 C C . GLU A 1 277 ? 6.002 -5.328 -5.614 1.00 87.62 277 GLU A C 1
ATOM 2178 O O . GLU A 1 277 ? 5.013 -5.446 -6.336 1.00 87.62 277 GLU A O 1
ATOM 2183 N N . VAL A 1 278 ? 6.837 -4.288 -5.700 1.00 87.31 278 VAL A N 1
ATOM 2184 C CA . VAL A 1 278 ? 6.664 -3.179 -6.655 1.00 87.31 278 VAL A CA 1
ATOM 2185 C C . VAL A 1 278 ? 6.710 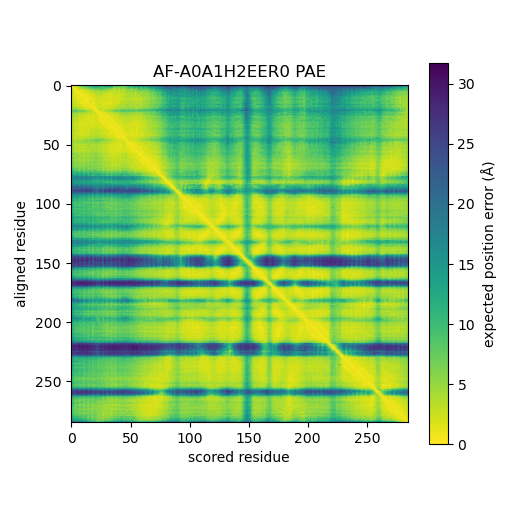-3.685 -8.098 1.00 87.31 278 VAL A C 1
ATOM 2187 O O . VAL A 1 278 ? 5.800 -3.406 -8.873 1.00 87.31 278 VAL A O 1
ATOM 2190 N N . PHE A 1 279 ? 7.706 -4.502 -8.462 1.00 85.94 279 PHE A N 1
ATOM 2191 C CA . PHE A 1 279 ? 7.783 -5.088 -9.808 1.00 85.94 279 PHE A CA 1
ATOM 2192 C C . PHE A 1 279 ? 6.583 -5.988 -10.128 1.00 85.94 279 PHE A C 1
ATOM 2194 O O . PHE A 1 279 ? 6.104 -6.003 -11.262 1.00 85.94 279 PHE A O 1
ATOM 2201 N N . ARG A 1 280 ? 6.064 -6.727 -9.139 1.00 85.56 280 ARG A N 1
ATOM 2202 C CA . ARG A 1 280 ? 4.857 -7.545 -9.317 1.00 85.56 280 ARG A CA 1
ATOM 2203 C C . ARG A 1 280 ? 3.620 -6.684 -9.551 1.00 85.56 280 ARG A C 1
ATOM 2205 O O . ARG A 1 280 ? 2.805 -7.048 -10.394 1.00 85.56 280 ARG A O 1
ATOM 2212 N N . ASP A 1 281 ? 3.471 -5.590 -8.810 1.00 82.50 281 ASP A N 1
ATOM 2213 C CA . ASP A 1 281 ? 2.362 -4.651 -8.992 1.00 82.50 281 ASP A CA 1
ATOM 2214 C C . ASP A 1 281 ? 2.452 -3.978 -10.373 1.00 82.50 281 ASP A C 1
ATOM 2216 O O . ASP A 1 281 ? 1.463 -3.982 -11.101 1.00 82.50 281 ASP A O 1
ATOM 2220 N N . LEU A 1 282 ? 3.644 -3.551 -10.807 1.00 80.38 282 LEU A N 1
ATOM 2221 C CA . LEU A 1 282 ? 3.874 -3.026 -12.161 1.00 80.38 282 LEU A CA 1
ATOM 2222 C C . LEU A 1 282 ? 3.521 -4.038 -13.261 1.00 80.38 282 LEU A C 1
ATOM 2224 O O . LEU A 1 282 ? 2.914 -3.674 -14.261 1.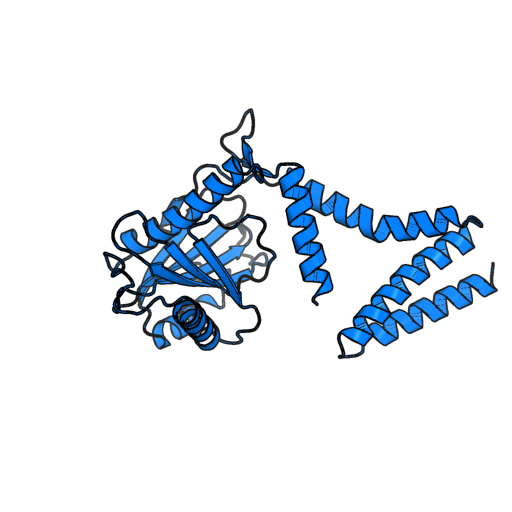00 80.38 282 LEU A O 1
ATOM 2228 N N . ALA A 1 283 ? 3.841 -5.320 -13.074 1.00 77.62 283 ALA A N 1
ATOM 2229 C CA . ALA A 1 283 ? 3.512 -6.368 -14.043 1.00 77.62 283 ALA A CA 1
ATOM 2230 C C . ALA A 1 283 ? 2.005 -6.701 -14.122 1.00 77.62 283 ALA A C 1
ATOM 2232 O O . ALA A 1 283 ? 1.574 -7.413 -15.040 1.00 77.62 283 ALA A O 1
ATOM 2233 N N . ARG A 1 284 ? 1.203 -6.257 -13.146 1.00 74.56 284 ARG A N 1
ATOM 2234 C CA . ARG A 1 284 ? -0.255 -6.462 -13.102 1.00 74.56 284 ARG A CA 1
ATOM 2235 C C . ARG A 1 284 ? -1.047 -5.328 -13.766 1.00 74.56 284 ARG A C 1
ATOM 2237 O O . ARG A 1 284 ? -2.210 -5.568 -14.088 1.00 74.56 284 ARG A O 1
ATOM 2244 N N . LEU A 1 285 ? -0.434 -4.157 -13.959 1.00 64.56 285 LEU A N 1
ATOM 2245 C CA . LEU A 1 285 ? -0.976 -3.015 -14.716 1.00 64.56 285 LEU A CA 1
ATOM 2246 C C . LEU A 1 285 ? -0.980 -3.291 -16.241 1.00 64.56 285 LEU A C 1
ATOM 2248 O O . LEU A 1 285 ? -1.817 -2.683 -16.963 1.00 64.56 285 LEU A O 1
#